Protein AF-A0A2W5N1J6-F1 (afdb_monomer_lite)

Organism: Sphingopyxis macrogoltabida (NCBI:txid33050)

Radius of gyration: 36.25 Å; chains: 1; bounding box: 111×49×118 Å

Foldseek 3Di:
DDDDDDDDDDDPPDPPCCDPVVVVVVVVVVVVPPDPPPDDPPPDPVPPDDPPQDQALVVDDPVLSVVVVVVLPPDDPVVCNVVGRVSSVVSVVVVVVVVCLVVDDDPPDALLSRLVSVLVVLLVVLVVLLVVLVCLLPAFPAKDFDADPPPRHFDADPVPRHGDIDTHHPDDPVVSVVSVVVSVVSVVVSVCSVPDNSVVSSVVSVVRRVVVVVVVVVVVVVVVVVVVVVVVVVVVVVVVVVVVVVVVVVVVVVVVVVPD

Structure (mmCIF, N/CA/C/O backbone):
data_AF-A0A2W5N1J6-F1
#
_entry.id   AF-A0A2W5N1J6-F1
#
loop_
_atom_site.group_PDB
_atom_site.id
_atom_site.type_symbol
_atom_site.label_atom_id
_atom_site.label_alt_id
_atom_site.label_comp_id
_atom_site.label_asym_id
_atom_site.label_entity_id
_atom_site.label_seq_id
_atom_site.pdbx_PDB_ins_code
_atom_site.Cartn_x
_atom_site.Cartn_y
_atom_site.Cartn_z
_atom_site.occupancy
_atom_site.B_iso_or_equiv
_atom_site.auth_seq_id
_atom_site.auth_comp_id
_atom_site.auth_asym_id
_atom_site.auth_atom_id
_atom_site.pdbx_PDB_model_num
ATOM 1 N N . MET A 1 1 ? 51.634 -35.204 -15.630 1.00 39.12 1 MET A N 1
ATOM 2 C CA . MET A 1 1 ? 51.277 -34.014 -14.826 1.00 39.12 1 MET A CA 1
ATOM 3 C C . MET A 1 1 ? 49.886 -33.552 -15.233 1.00 39.12 1 MET A C 1
ATOM 5 O O . MET A 1 1 ? 49.694 -33.167 -16.375 1.00 39.12 1 MET A O 1
ATOM 9 N N . SER A 1 2 ? 48.910 -33.702 -14.335 1.00 35.94 2 SER A N 1
ATOM 10 C CA . SER A 1 2 ? 47.484 -33.432 -14.565 1.00 35.94 2 SER A CA 1
ATOM 11 C C . SER A 1 2 ? 47.147 -32.011 -14.108 1.00 35.94 2 SER A C 1
ATOM 13 O O . SER A 1 2 ? 47.185 -31.739 -12.908 1.00 35.94 2 SER A O 1
ATOM 15 N N . LEU A 1 3 ? 46.770 -31.132 -15.037 1.00 33.88 3 LEU A N 1
ATOM 16 C CA . LEU A 1 3 ? 46.193 -29.822 -14.736 1.00 33.88 3 LEU A CA 1
ATOM 17 C C . LEU A 1 3 ? 44.705 -29.839 -15.100 1.00 33.88 3 LEU A C 1
ATOM 19 O O . LEU A 1 3 ? 44.316 -29.729 -16.258 1.00 33.88 3 LEU A O 1
ATOM 23 N N . ARG A 1 4 ? 43.873 -30.014 -14.067 1.00 33.62 4 ARG A N 1
ATOM 24 C CA . ARG A 1 4 ? 42.421 -29.821 -14.110 1.00 33.62 4 ARG A CA 1
ATOM 25 C C . ARG A 1 4 ? 42.124 -28.324 -14.241 1.00 33.62 4 ARG A C 1
ATOM 27 O O . ARG A 1 4 ? 42.258 -27.595 -13.260 1.00 33.62 4 ARG A O 1
ATOM 34 N N . ALA A 1 5 ? 41.667 -27.877 -15.407 1.00 37.25 5 ALA A N 1
ATOM 35 C CA . ALA A 1 5 ? 41.004 -26.584 -15.549 1.00 37.25 5 ALA A CA 1
ATOM 36 C C . ALA A 1 5 ? 39.495 -26.776 -15.338 1.00 37.25 5 ALA A C 1
ATOM 38 O O . ALA A 1 5 ? 38.827 -27.503 -16.069 1.00 37.25 5 ALA A O 1
ATOM 39 N N . ARG A 1 6 ? 38.984 -26.166 -14.266 1.00 33.03 6 ARG A N 1
ATOM 40 C CA . ARG A 1 6 ? 37.580 -26.192 -13.849 1.00 33.03 6 ARG A CA 1
ATOM 41 C C . ARG A 1 6 ? 36.708 -25.443 -14.859 1.00 33.03 6 ARG A C 1
ATOM 43 O O . ARG A 1 6 ? 36.855 -24.237 -15.028 1.00 33.03 6 ARG A O 1
ATOM 50 N N . THR A 1 7 ? 35.734 -26.139 -15.427 1.00 34.66 7 THR A N 1
ATOM 51 C CA . THR A 1 7 ? 34.514 -25.553 -15.987 1.00 34.66 7 THR A CA 1
ATOM 52 C C . THR A 1 7 ? 33.734 -24.870 -14.860 1.00 34.66 7 THR A C 1
ATOM 54 O O . THR A 1 7 ? 33.227 -25.545 -13.961 1.00 34.66 7 THR A O 1
ATOM 57 N N . LYS A 1 8 ? 33.646 -23.535 -14.864 1.00 32.66 8 LYS A N 1
ATOM 58 C CA . LYS A 1 8 ? 32.674 -22.817 -14.029 1.00 32.66 8 LYS A CA 1
ATOM 59 C C . LYS A 1 8 ? 31.327 -22.860 -14.741 1.00 32.66 8 LYS A C 1
ATOM 61 O O . LYS A 1 8 ? 31.131 -22.204 -15.758 1.00 32.66 8 LYS A O 1
ATOM 66 N N . ALA A 1 9 ? 30.445 -23.692 -14.201 1.00 30.98 9 ALA A N 1
ATOM 67 C CA . ALA A 1 9 ? 29.040 -23.741 -14.545 1.00 30.98 9 ALA A CA 1
ATOM 68 C C . ALA A 1 9 ? 28.347 -22.411 -14.216 1.00 30.98 9 ALA A C 1
ATOM 70 O O . ALA A 1 9 ? 28.744 -21.685 -13.303 1.00 30.98 9 ALA A O 1
ATOM 71 N N . ALA A 1 10 ? 27.298 -22.147 -14.988 1.00 33.94 10 ALA A N 1
ATOM 72 C CA . ALA A 1 10 ? 26.333 -21.080 -14.827 1.00 33.94 10 ALA A CA 1
ATOM 73 C C . ALA A 1 10 ? 25.916 -20.861 -13.363 1.00 33.94 10 ALA A C 1
ATOM 75 O O . ALA A 1 10 ? 25.509 -21.788 -12.660 1.00 33.94 10 ALA A O 1
ATOM 76 N N . HIS A 1 11 ? 25.938 -19.607 -12.928 1.00 30.42 11 HIS A N 1
ATOM 77 C CA . HIS A 1 11 ? 25.055 -19.145 -11.866 1.00 30.42 11 HIS A CA 1
ATOM 78 C C . HIS A 1 11 ? 24.033 -18.238 -12.528 1.00 30.42 11 HIS A C 1
ATOM 80 O O . HIS A 1 11 ? 24.260 -17.046 -12.724 1.00 30.42 11 HIS A O 1
ATOM 86 N N . GLY A 1 12 ? 22.939 -18.872 -12.954 1.00 26.00 12 GLY A N 1
ATOM 87 C CA . GLY A 1 12 ? 21.713 -18.172 -13.275 1.00 26.00 12 GLY A CA 1
ATOM 88 C C . GLY A 1 12 ? 21.296 -17.364 -12.055 1.00 26.00 12 GLY A C 1
ATOM 89 O O . GLY A 1 12 ? 21.251 -17.885 -10.939 1.00 26.00 12 GLY A O 1
ATOM 90 N N . PHE A 1 13 ? 21.035 -16.082 -12.284 1.00 28.02 13 PHE A N 1
ATOM 91 C CA . PHE A 1 13 ? 20.201 -15.284 -11.406 1.00 28.02 13 PHE A CA 1
ATOM 92 C C . PHE A 1 13 ? 18.885 -16.043 -11.255 1.00 28.02 13 PHE A C 1
ATOM 94 O O . PHE A 1 13 ? 18.103 -16.129 -12.196 1.00 28.02 13 PHE A O 1
ATOM 101 N N . GLY A 1 14 ? 18.719 -16.697 -10.107 1.00 28.25 14 GLY A N 1
ATOM 102 C CA . GLY A 1 14 ? 17.498 -17.401 -9.777 1.00 28.25 14 GLY A CA 1
ATOM 103 C C . GLY A 1 14 ? 16.346 -16.411 -9.786 1.00 28.25 14 GLY A C 1
ATOM 104 O O . GLY A 1 14 ? 16.394 -15.395 -9.093 1.00 28.25 14 GLY A O 1
ATOM 105 N N . ASP A 1 15 ? 15.331 -16.735 -10.577 1.00 36.72 15 ASP A N 1
ATOM 106 C CA . ASP A 1 15 ? 13.985 -16.199 -10.473 1.00 36.72 15 ASP A CA 1
ATOM 107 C C . ASP A 1 15 ? 13.451 -16.436 -9.055 1.00 36.72 15 ASP A C 1
ATOM 109 O O . ASP A 1 15 ? 12.789 -17.425 -8.750 1.00 36.72 15 ASP A O 1
ATOM 113 N N . SER A 1 16 ? 13.740 -15.507 -8.156 1.00 37.00 16 SER A N 1
ATOM 114 C CA . SER A 1 16 ? 12.974 -15.291 -6.940 1.00 37.00 16 SER A CA 1
ATOM 115 C C . SER A 1 16 ? 12.303 -13.934 -7.075 1.00 37.00 16 SER A C 1
ATOM 117 O O . SER A 1 16 ? 12.717 -12.935 -6.490 1.00 37.00 16 SER A O 1
ATOM 119 N N . ARG A 1 17 ? 11.222 -13.899 -7.867 1.00 37.81 17 ARG A N 1
ATOM 120 C CA . ARG A 1 17 ? 10.208 -12.841 -7.770 1.00 37.81 17 ARG A CA 1
ATOM 121 C C . ARG A 1 17 ? 9.542 -12.965 -6.401 1.00 37.81 17 ARG A C 1
ATOM 123 O O . ARG A 1 17 ? 8.461 -13.524 -6.272 1.00 37.81 17 ARG A O 1
ATOM 130 N N . PHE A 1 18 ? 10.228 -12.491 -5.369 1.00 35.72 18 PHE A N 1
ATOM 131 C CA . PHE A 1 18 ? 9.641 -12.245 -4.065 1.00 35.72 18 PHE A CA 1
ATOM 132 C C . PHE A 1 18 ? 8.667 -11.086 -4.266 1.00 35.72 18 PHE A C 1
ATOM 134 O O . PHE A 1 18 ? 9.077 -9.938 -4.449 1.00 35.72 18 PHE A O 1
ATOM 141 N N . THR A 1 19 ? 7.379 -11.395 -4.371 1.00 45.88 19 THR A N 1
ATOM 142 C CA . THR A 1 19 ? 6.372 -10.371 -4.641 1.00 45.88 19 THR A CA 1
ATOM 143 C C . THR A 1 19 ? 6.013 -9.648 -3.347 1.00 45.88 19 THR A C 1
ATOM 145 O O . THR A 1 19 ? 6.103 -10.206 -2.251 1.00 45.88 19 THR A O 1
ATOM 148 N N . LEU A 1 20 ? 5.553 -8.400 -3.457 1.00 38.97 20 LEU A N 1
ATOM 149 C CA . LEU A 1 20 ? 5.027 -7.619 -2.330 1.00 38.97 20 LEU A CA 1
ATOM 150 C C . LEU A 1 20 ? 3.951 -8.415 -1.552 1.00 38.97 20 LEU A C 1
ATOM 152 O O . LEU A 1 20 ? 3.873 -8.349 -0.327 1.00 38.97 20 LEU A O 1
ATOM 156 N N . ALA A 1 21 ? 3.181 -9.255 -2.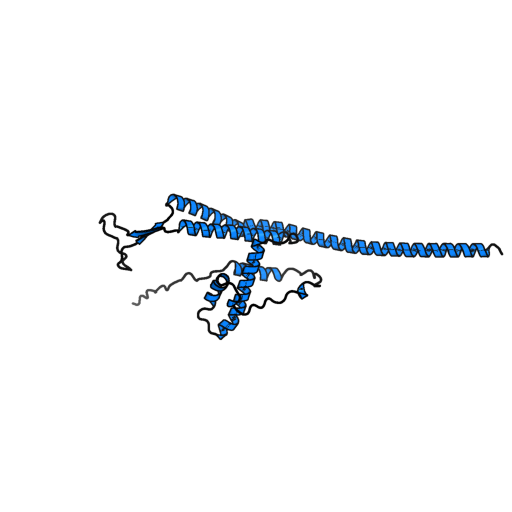255 1.00 40.72 21 ALA A N 1
ATOM 157 C CA . ALA A 1 21 ? 2.176 -10.150 -1.685 1.00 40.72 21 ALA A CA 1
ATOM 158 C C . ALA A 1 21 ? 2.752 -11.237 -0.752 1.00 40.72 21 ALA A C 1
ATOM 160 O O . ALA A 1 21 ? 2.053 -11.681 0.164 1.00 40.72 21 ALA A O 1
ATOM 161 N N . ASP A 1 22 ? 4.006 -11.651 -0.946 1.00 39.03 22 ASP A N 1
ATOM 162 C CA . ASP A 1 22 ? 4.689 -12.631 -0.092 1.00 39.03 22 ASP A CA 1
ATOM 163 C C . ASP A 1 22 ? 5.203 -11.979 1.198 1.00 39.03 22 ASP A C 1
ATOM 165 O O . ASP A 1 22 ? 5.074 -12.554 2.283 1.00 39.03 22 ASP A O 1
ATOM 169 N N . VAL A 1 23 ? 5.669 -10.727 1.109 1.00 46.00 23 VAL A N 1
ATOM 170 C CA . VAL A 1 23 ? 6.048 -9.906 2.272 1.00 46.00 23 VAL A CA 1
ATOM 171 C C . VAL A 1 23 ? 4.821 -9.560 3.127 1.00 46.00 23 VAL A C 1
ATOM 173 O O . VAL A 1 23 ? 4.859 -9.706 4.352 1.00 46.00 23 VAL A O 1
ATOM 176 N N . TYR A 1 24 ? 3.689 -9.207 2.506 1.00 44.97 24 TYR A N 1
ATOM 177 C CA . TYR A 1 24 ? 2.426 -8.988 3.224 1.00 44.97 24 TYR A CA 1
ATOM 178 C C . TYR A 1 24 ? 1.891 -10.263 3.894 1.00 44.97 24 TYR A C 1
ATOM 180 O O . TYR A 1 24 ? 1.404 -10.191 5.025 1.00 44.97 24 TYR A O 1
ATOM 188 N N . ARG A 1 25 ? 2.019 -11.438 3.258 1.00 46.28 25 ARG A N 1
ATOM 189 C CA . ARG A 1 25 ? 1.635 -12.729 3.863 1.00 46.28 25 ARG A CA 1
ATOM 190 C C . ARG A 1 25 ? 2.479 -13.068 5.092 1.00 46.28 25 ARG A C 1
ATOM 192 O O . ARG A 1 25 ? 1.924 -13.490 6.107 1.00 46.28 25 ARG A O 1
ATOM 199 N N . GLN A 1 26 ? 3.793 -12.855 5.031 1.00 40.47 26 GLN A N 1
ATOM 200 C CA . GLN A 1 26 ? 4.690 -13.138 6.156 1.00 40.47 26 GLN A CA 1
ATOM 201 C C . GLN A 1 26 ? 4.509 -12.155 7.322 1.00 40.47 26 GLN A C 1
ATOM 203 O O . GLN A 1 26 ? 4.543 -12.573 8.481 1.00 40.47 26 GLN A O 1
ATOM 208 N N . ASN A 1 27 ? 4.250 -10.875 7.041 1.00 42.16 27 ASN A N 1
ATOM 209 C CA . ASN A 1 27 ? 4.052 -9.865 8.084 1.00 42.16 27 ASN A CA 1
ATOM 210 C C . ASN A 1 27 ? 2.661 -9.951 8.737 1.00 42.16 27 ASN A C 1
ATOM 212 O O . ASN A 1 27 ? 2.547 -9.782 9.951 1.00 42.16 27 ASN A O 1
ATOM 216 N N . ALA A 1 28 ? 1.612 -10.306 7.986 1.00 41.66 28 ALA A N 1
ATOM 217 C CA . ALA A 1 28 ? 0.279 -10.534 8.551 1.00 41.66 28 ALA A CA 1
ATOM 218 C C . ALA A 1 28 ? 0.233 -11.748 9.502 1.00 41.66 28 ALA A C 1
ATOM 220 O O . ALA A 1 28 ? -0.466 -11.705 10.513 1.00 41.66 28 ALA A O 1
ATOM 221 N N . ALA A 1 29 ? 1.004 -12.804 9.211 1.00 36.78 29 ALA A N 1
ATOM 222 C CA . ALA A 1 29 ? 1.077 -14.006 10.045 1.00 36.78 29 ALA A CA 1
ATOM 223 C C . ALA A 1 29 ? 1.862 -13.800 11.355 1.00 36.78 29 ALA A C 1
ATOM 225 O O . ALA A 1 29 ? 1.570 -14.454 12.354 1.00 36.78 29 ALA A O 1
ATOM 226 N N . LYS A 1 30 ? 2.841 -12.884 11.378 1.00 35.56 30 LYS A N 1
ATOM 227 C CA . LYS A 1 30 ? 3.643 -12.591 12.580 1.00 35.56 30 LYS A CA 1
ATOM 228 C C . LYS A 1 30 ? 2.942 -11.637 13.551 1.00 35.56 30 LYS A C 1
ATOM 230 O O . LYS A 1 30 ? 3.041 -11.824 14.755 1.00 35.56 30 LYS A O 1
ATOM 235 N N . VAL A 1 31 ? 2.170 -10.669 13.053 1.00 41.44 31 VAL A N 1
ATOM 236 C CA . VAL A 1 31 ? 1.444 -9.706 13.909 1.00 41.44 31 VAL A CA 1
ATOM 237 C C . VAL A 1 31 ? 0.210 -10.334 14.582 1.00 41.44 31 VAL A C 1
ATOM 239 O O . VAL A 1 31 ? -0.270 -9.823 15.591 1.00 41.44 31 VAL A O 1
ATOM 242 N N . SER A 1 32 ? -0.309 -11.463 14.078 1.00 41.38 32 SER A N 1
ATOM 243 C CA . SER A 1 32 ? -1.523 -12.081 14.630 1.00 41.38 32 SER A CA 1
ATOM 244 C C . SER A 1 32 ? -1.319 -12.936 15.882 1.00 41.38 32 SER A C 1
ATOM 246 O O . SER A 1 32 ? -2.325 -13.310 16.490 1.00 41.38 32 SER A O 1
ATOM 248 N N . ASN A 1 33 ? -0.074 -13.273 16.239 1.00 38.34 33 ASN A N 1
ATOM 249 C CA . ASN A 1 33 ? 0.208 -14.241 17.305 1.00 38.34 33 ASN A CA 1
ATOM 250 C C . ASN A 1 33 ? 0.510 -13.609 18.674 1.00 38.34 33 ASN A C 1
ATOM 252 O O . ASN A 1 33 ? 0.260 -14.271 19.674 1.00 38.34 33 ASN A O 1
ATOM 256 N N . ASP A 1 34 ? 0.916 -12.334 18.736 1.00 36.62 34 ASP A N 1
ATOM 257 C CA . ASP A 1 34 ? 1.425 -11.729 19.985 1.00 36.62 34 ASP A CA 1
ATOM 258 C C . ASP A 1 34 ? 0.581 -10.571 20.552 1.00 36.62 34 ASP A C 1
ATOM 260 O O . ASP A 1 34 ? 0.966 -9.938 21.534 1.00 36.62 34 ASP A O 1
ATOM 264 N N . VAL A 1 35 ? -0.601 -10.288 19.992 1.00 36.75 35 VAL A N 1
ATOM 265 C CA . VAL A 1 35 ? -1.530 -9.309 20.586 1.00 36.75 35 VAL A CA 1
ATOM 266 C C . VAL A 1 35 ? -2.611 -10.060 21.369 1.00 36.75 35 VAL A C 1
ATOM 268 O O . VAL A 1 35 ? -3.364 -10.821 20.750 1.00 36.75 35 VAL A O 1
ATOM 271 N N . PRO A 1 36 ? -2.757 -9.857 22.696 1.00 35.00 36 PRO A N 1
ATOM 272 C CA . PRO A 1 36 ? -3.882 -10.413 23.434 1.00 35.00 36 PRO A CA 1
ATOM 273 C C . PRO A 1 36 ? -5.173 -9.871 22.816 1.00 35.00 36 PRO A C 1
ATOM 275 O O . PRO A 1 36 ? -5.488 -8.683 22.911 1.00 35.00 36 PRO A O 1
ATOM 278 N N . ARG A 1 37 ? -5.904 -10.746 22.116 1.00 41.38 37 ARG A N 1
ATOM 279 C CA . ARG A 1 37 ? -7.209 -10.432 21.535 1.00 41.38 37 ARG A CA 1
ATOM 280 C C . ARG A 1 37 ? -8.151 -10.096 22.685 1.00 41.38 37 ARG A C 1
ATOM 282 O O . ARG A 1 37 ? -8.676 -10.998 23.331 1.00 41.38 37 ARG A O 1
ATOM 289 N N . LEU A 1 38 ? -8.368 -8.804 22.931 1.00 41.53 38 LEU A N 1
ATOM 290 C CA . LEU A 1 38 ? -9.498 -8.334 23.726 1.00 41.53 38 LEU A CA 1
ATOM 291 C C . LEU A 1 38 ? -10.752 -8.989 23.143 1.00 41.53 38 LEU A C 1
ATOM 293 O O . LEU A 1 38 ? -11.055 -8.815 21.960 1.00 41.53 38 LEU A O 1
ATOM 297 N N . ALA A 1 39 ? -11.415 -9.814 23.949 1.00 35.84 39 ALA A N 1
ATOM 298 C CA . ALA A 1 39 ? -12.588 -10.574 23.558 1.00 35.84 39 ALA A CA 1
ATOM 299 C C . ALA A 1 39 ? -13.747 -9.609 23.268 1.00 35.84 39 ALA A C 1
ATOM 301 O O . ALA A 1 39 ? -14.546 -9.278 24.138 1.00 35.84 39 ALA A O 1
ATOM 302 N N . VAL A 1 40 ? -13.820 -9.122 22.030 1.00 40.25 40 VAL A N 1
ATOM 303 C CA . VAL A 1 40 ? -15.002 -8.432 21.517 1.00 40.25 40 VAL A CA 1
ATOM 304 C C . VAL A 1 40 ? -16.128 -9.470 21.469 1.00 40.25 40 VAL A C 1
ATOM 306 O O . VAL A 1 40 ? -15.902 -10.554 20.919 1.00 40.25 40 VAL A O 1
ATOM 309 N N . PRO A 1 41 ? -17.323 -9.198 22.024 1.00 37.38 41 PRO A N 1
ATOM 310 C CA . PRO A 1 41 ? -18.433 -10.138 21.949 1.00 37.38 41 PRO A CA 1
ATOM 311 C C . PRO A 1 41 ? -18.738 -10.451 20.478 1.00 37.38 41 PRO A C 1
ATOM 313 O O . PRO A 1 41 ? -19.158 -9.588 19.707 1.00 37.38 41 PRO A O 1
ATOM 316 N N . ARG A 1 42 ? -18.479 -11.705 20.084 1.00 45.81 42 ARG A N 1
ATOM 317 C CA . ARG A 1 42 ? -18.742 -12.275 18.755 1.00 45.81 42 ARG A CA 1
ATOM 318 C C . ARG A 1 42 ? -20.243 -12.451 18.533 1.00 45.81 42 ARG A C 1
ATOM 320 O O . ARG A 1 42 ? -20.722 -13.573 18.443 1.00 45.81 42 ARG A O 1
ATOM 327 N N . ASN A 1 43 ? -21.005 -11.370 18.443 1.00 45.88 43 ASN A N 1
ATOM 328 C CA . ASN A 1 43 ? -22.436 -11.477 18.182 1.00 45.88 43 ASN A CA 1
ATOM 329 C C . ASN A 1 43 ? -22.810 -10.717 16.896 1.00 45.88 43 ASN A C 1
ATOM 331 O O . ASN A 1 43 ? -22.642 -9.509 16.779 1.00 45.88 43 ASN A O 1
ATOM 335 N N . HIS A 1 44 ? -23.324 -11.493 15.931 1.00 40.12 44 HIS A N 1
ATOM 336 C CA . HIS A 1 44 ? -24.079 -11.134 14.713 1.00 40.12 44 HIS A CA 1
ATOM 337 C C . HIS A 1 44 ? -23.354 -10.910 13.371 1.00 40.12 44 HIS A C 1
ATOM 339 O O . HIS A 1 44 ? -23.961 -11.216 12.346 1.00 40.12 44 HIS A O 1
ATOM 345 N N . ALA A 1 45 ? -22.081 -10.504 13.309 1.00 42.34 45 ALA A N 1
ATOM 346 C CA . ALA A 1 45 ? -21.421 -10.276 12.005 1.00 42.34 45 ALA A CA 1
ATOM 347 C C . ALA A 1 45 ? -20.927 -11.556 11.287 1.00 42.34 45 ALA A C 1
ATOM 349 O O . ALA A 1 45 ? -20.781 -11.564 10.064 1.00 42.34 45 ALA A O 1
ATOM 350 N N . GLU A 1 46 ? -20.690 -12.656 12.012 1.00 43.28 46 GLU A N 1
ATOM 351 C CA . GLU A 1 46 ? -20.202 -13.918 11.420 1.00 43.28 46 GLU A CA 1
ATOM 352 C C . GLU A 1 46 ? -21.302 -14.730 10.712 1.00 43.28 46 GLU A C 1
ATOM 354 O O . GLU A 1 46 ? -20.993 -15.535 9.838 1.00 43.28 46 GLU A O 1
ATOM 359 N N . LYS A 1 47 ? -22.591 -14.482 10.996 1.00 41.31 47 LYS A N 1
ATOM 360 C CA . LYS A 1 47 ? -23.711 -15.267 10.434 1.00 41.31 47 LYS A CA 1
ATOM 361 C C . LYS A 1 47 ? -23.992 -15.018 8.943 1.00 41.31 47 LYS A C 1
ATOM 363 O O . LYS A 1 47 ? -24.745 -15.779 8.346 1.00 41.31 47 LYS A O 1
ATOM 368 N N . PHE A 1 48 ? -23.380 -14.002 8.326 1.00 43.88 48 PHE A N 1
ATOM 369 C CA . PHE A 1 48 ? -23.648 -13.629 6.926 1.00 43.88 48 PHE A CA 1
ATOM 370 C C . PHE A 1 48 ? -22.442 -13.716 5.987 1.00 43.88 48 PHE A C 1
ATOM 372 O O . PHE A 1 48 ? -22.582 -13.477 4.787 1.00 43.88 48 PHE A O 1
ATOM 379 N N . ARG A 1 49 ? -21.257 -14.102 6.474 1.00 46.06 49 ARG A N 1
ATOM 380 C CA . ARG A 1 49 ? -20.117 -14.360 5.587 1.00 46.06 49 ARG A CA 1
ATOM 381 C C . ARG A 1 49 ? -20.185 -15.795 5.085 1.00 46.06 49 ARG A C 1
ATOM 383 O O . ARG A 1 49 ? -19.592 -16.694 5.672 1.00 46.06 49 ARG A O 1
ATOM 390 N N . ARG A 1 50 ? -20.905 -16.015 3.980 1.00 50.56 50 ARG A N 1
ATOM 391 C CA . ARG A 1 50 ? -20.733 -17.253 3.208 1.00 50.56 50 ARG A CA 1
ATOM 392 C C . ARG A 1 50 ? -19.254 -17.345 2.806 1.00 50.56 50 ARG A C 1
ATOM 394 O O . ARG A 1 50 ? -18.731 -1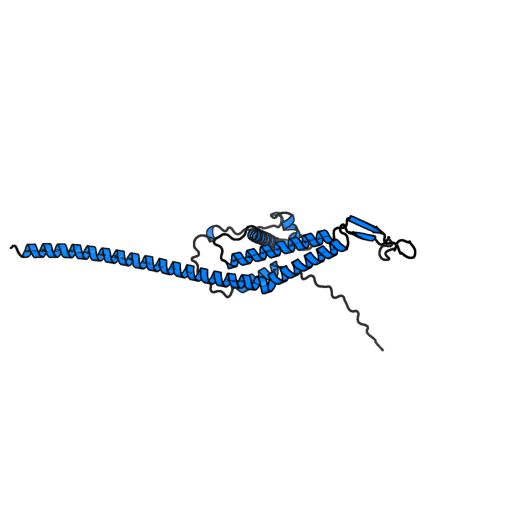6.351 2.295 1.00 50.56 50 ARG A O 1
ATOM 401 N N . PRO A 1 51 ? -18.565 -18.476 3.037 1.00 55.81 51 PRO A N 1
ATOM 402 C CA . PRO A 1 51 ? -17.214 -18.643 2.530 1.00 55.81 51 PRO A CA 1
ATOM 403 C C . PRO A 1 51 ? -17.277 -18.514 1.009 1.00 55.81 51 PRO A C 1
ATOM 405 O O . PRO A 1 51 ? -17.994 -19.261 0.339 1.00 55.81 51 PRO A O 1
ATOM 408 N N . VAL A 1 52 ? -16.578 -17.519 0.464 1.00 59.91 52 VAL A N 1
ATOM 409 C CA . VAL A 1 52 ? -16.483 -17.361 -0.984 1.00 59.91 52 VAL A CA 1
ATOM 410 C C . VAL A 1 52 ? -15.714 -18.569 -1.501 1.00 59.91 52 VAL A C 1
ATOM 412 O O . VAL A 1 52 ? -14.513 -18.690 -1.281 1.00 59.91 52 VAL A O 1
ATOM 415 N N . THR A 1 53 ? -16.436 -19.508 -2.107 1.00 60.88 53 THR A N 1
ATOM 416 C CA . THR A 1 53 ? -15.876 -20.781 -2.560 1.00 60.88 53 THR A CA 1
ATOM 417 C C . THR A 1 53 ? -15.734 -20.708 -4.072 1.00 60.88 53 THR A C 1
ATOM 419 O O . THR A 1 53 ? -16.633 -21.110 -4.807 1.00 60.88 53 THR A O 1
ATOM 422 N N . ILE A 1 54 ? -14.631 -20.129 -4.541 1.00 65.88 54 ILE A N 1
ATOM 423 C CA . ILE A 1 54 ? -14.280 -20.173 -5.962 1.00 65.88 54 ILE A CA 1
ATOM 424 C C . ILE A 1 54 ? -13.521 -21.471 -6.198 1.00 65.88 54 ILE A C 1
ATOM 426 O O . ILE A 1 54 ? -12.514 -21.731 -5.544 1.00 65.88 54 ILE A O 1
ATOM 430 N N . LYS A 1 55 ? -14.051 -22.305 -7.093 1.00 71.75 55 LYS A N 1
ATOM 431 C CA . LYS A 1 55 ? -13.496 -23.633 -7.371 1.00 71.75 55 LYS A CA 1
ATOM 432 C C . LYS A 1 55 ? -12.524 -23.643 -8.550 1.00 71.75 55 LYS A C 1
ATOM 434 O O . LYS A 1 55 ? -11.678 -24.523 -8.594 1.00 71.75 55 LYS A O 1
ATOM 439 N N . THR A 1 56 ? -12.638 -22.692 -9.475 1.00 82.75 56 THR A N 1
ATOM 440 C CA . THR A 1 56 ? -11.865 -22.678 -10.724 1.00 82.75 56 THR A CA 1
ATOM 441 C C . THR A 1 56 ? -11.433 -21.264 -11.096 1.00 82.75 56 THR A C 1
ATOM 443 O O . THR A 1 56 ? -12.084 -20.284 -10.719 1.00 82.75 56 THR A O 1
ATOM 446 N N . LEU A 1 57 ? -10.340 -21.153 -11.853 1.00 80.75 57 LEU A N 1
ATOM 447 C CA . LEU A 1 57 ? -9.849 -19.864 -12.355 1.00 80.75 57 LEU A CA 1
ATOM 448 C C . LEU A 1 57 ? -10.762 -19.269 -13.434 1.00 80.75 57 LEU A C 1
ATOM 450 O O . LEU A 1 57 ? -10.764 -18.059 -13.627 1.00 80.75 57 LEU A O 1
ATOM 454 N N . ASP A 1 58 ? -11.573 -20.095 -14.095 1.00 84.00 58 ASP A N 1
ATOM 455 C CA . ASP A 1 58 ? -12.515 -19.662 -15.136 1.00 84.00 58 ASP A CA 1
ATOM 456 C C . ASP A 1 58 ? -13.676 -18.814 -14.603 1.00 84.00 58 ASP A C 1
ATOM 458 O O . ASP A 1 58 ? -14.342 -18.121 -15.366 1.00 84.00 58 ASP A O 1
ATOM 462 N N . ALA A 1 59 ? -13.913 -18.840 -13.290 1.00 81.38 59 ALA A N 1
ATOM 463 C CA . ALA A 1 59 ? -14.875 -17.956 -12.638 1.00 81.38 59 ALA A CA 1
ATOM 464 C C . ALA A 1 59 ? -14.353 -16.513 -12.465 1.00 81.38 59 ALA A C 1
ATOM 466 O O . ALA A 1 59 ? -15.097 -15.647 -12.004 1.00 81.38 59 ALA A O 1
ATOM 467 N N . LEU A 1 60 ? -13.080 -16.254 -12.786 1.00 81.69 60 LEU A N 1
ATOM 468 C CA . LEU A 1 60 ? -12.450 -14.935 -12.737 1.00 81.69 60 LEU A CA 1
ATOM 469 C C . LEU A 1 60 ? -12.397 -14.309 -14.137 1.00 81.69 60 LEU A C 1
ATOM 471 O O . LEU A 1 60 ? -12.509 -15.000 -15.149 1.00 81.69 60 LEU A O 1
ATOM 475 N N . SER A 1 61 ? -12.200 -12.990 -14.210 1.00 83.38 61 SER A N 1
ATOM 476 C CA . SER A 1 61 ? -11.983 -12.331 -15.501 1.00 83.38 61 SER A CA 1
ATOM 477 C C . SER A 1 61 ? -10.695 -12.846 -16.172 1.00 83.38 61 SER A C 1
ATOM 479 O O . SER A 1 61 ? -9.755 -13.240 -15.473 1.00 83.38 61 SER A O 1
ATOM 481 N N . PRO A 1 62 ? -10.603 -12.827 -17.518 1.00 82.94 62 PRO A N 1
ATOM 482 C CA . PRO A 1 62 ? -9.439 -13.351 -18.239 1.00 82.94 62 PRO A CA 1
ATOM 483 C C . PRO A 1 62 ? -8.117 -12.712 -17.804 1.00 82.94 62 PRO A C 1
ATOM 485 O O . PRO A 1 62 ? -7.119 -13.410 -17.642 1.00 82.94 62 PRO A O 1
ATOM 488 N N . GLU A 1 63 ? -8.135 -11.402 -17.557 1.00 81.38 63 GLU A N 1
ATOM 489 C CA . GLU A 1 63 ? -6.975 -10.636 -17.094 1.00 81.38 63 GLU A CA 1
ATOM 490 C C . GLU A 1 63 ? -6.528 -11.063 -15.691 1.00 81.38 63 GLU A C 1
ATOM 492 O O . GLU A 1 63 ? -5.337 -11.237 -15.448 1.00 81.38 63 GLU A O 1
ATOM 497 N N . MET A 1 64 ? -7.475 -11.306 -14.778 1.00 81.62 64 MET A N 1
ATOM 498 C CA . MET A 1 64 ? -7.161 -11.789 -13.432 1.00 81.62 64 MET A CA 1
ATOM 499 C C . MET A 1 64 ? -6.657 -13.230 -13.437 1.00 81.62 64 MET A C 1
ATOM 501 O O . MET A 1 64 ? -5.813 -13.580 -12.619 1.00 81.62 64 MET A O 1
ATOM 505 N N . ALA A 1 65 ? -7.183 -14.075 -14.323 1.00 81.88 65 ALA A N 1
ATOM 506 C CA . ALA A 1 65 ? -6.818 -15.484 -14.399 1.00 81.88 65 ALA A CA 1
ATOM 507 C C . ALA A 1 65 ? -5.454 -15.713 -15.073 1.00 81.88 65 ALA A C 1
ATOM 509 O O . ALA A 1 65 ? -4.775 -16.682 -14.733 1.00 81.88 65 ALA A O 1
ATOM 510 N N . ALA A 1 66 ? -5.046 -14.844 -16.004 1.00 84.69 66 ALA A N 1
ATOM 511 C CA . ALA A 1 66 ? -3.822 -14.971 -16.801 1.00 84.69 66 ALA A CA 1
ATOM 512 C C . ALA A 1 66 ? -2.549 -15.309 -15.987 1.00 84.69 66 ALA A C 1
ATOM 514 O O . ALA A 1 66 ? -1.975 -16.373 -16.237 1.00 84.69 66 ALA A O 1
ATOM 515 N N . PRO A 1 67 ? -2.143 -14.525 -14.965 1.00 83.75 67 PRO A N 1
ATOM 516 C CA . PRO A 1 67 ? -0.904 -14.789 -14.222 1.00 83.75 67 PRO A CA 1
ATOM 517 C C . PRO A 1 67 ? -0.946 -16.076 -13.381 1.00 83.75 67 PRO A C 1
ATOM 519 O O . PRO A 1 67 ? 0.093 -16.629 -13.021 1.00 83.75 67 PRO A O 1
ATOM 522 N N . TYR A 1 68 ? -2.141 -16.568 -13.047 1.00 84.69 68 TYR A N 1
ATOM 523 C CA . TYR A 1 68 ? -2.318 -17.806 -12.283 1.00 84.69 68 TYR A CA 1
ATOM 524 C C . TYR A 1 68 ? -2.449 -19.033 -13.187 1.00 84.69 68 TYR A C 1
ATOM 526 O O . TYR A 1 68 ? -2.047 -20.125 -12.794 1.00 84.69 68 TYR A O 1
ATOM 534 N N . ARG A 1 69 ? -2.956 -18.868 -14.416 1.00 86.19 69 ARG A N 1
ATOM 535 C CA . ARG A 1 69 ? -2.980 -19.935 -15.427 1.00 86.19 69 ARG A CA 1
ATOM 536 C C . ARG A 1 69 ? -1.573 -20.347 -15.839 1.00 86.19 69 ARG A C 1
ATOM 538 O O . ARG A 1 69 ? -1.339 -21.540 -15.999 1.00 86.19 69 ARG A O 1
ATOM 545 N N . GLU A 1 70 ? -0.642 -19.399 -15.937 1.00 86.19 70 GLU A N 1
ATOM 546 C CA . GLU A 1 70 ? 0.778 -19.681 -16.202 1.00 86.19 70 GLU A CA 1
ATOM 547 C C . GLU A 1 70 ? 1.392 -20.622 -15.153 1.00 86.19 70 GLU A C 1
ATOM 549 O O . GLU A 1 70 ? 2.160 -21.514 -15.498 1.00 86.19 70 GLU A O 1
ATOM 554 N N . GLN A 1 71 ? 0.981 -20.503 -13.886 1.00 83.25 71 GLN A N 1
ATOM 555 C CA . GLN A 1 71 ? 1.461 -21.355 -12.788 1.00 83.25 71 GLN A CA 1
ATOM 556 C C . GLN A 1 71 ? 0.903 -22.785 -12.836 1.00 83.25 71 GLN A C 1
ATOM 558 O O . GLN A 1 71 ? 1.402 -23.666 -12.139 1.00 83.25 71 GLN A O 1
ATOM 563 N N . LEU A 1 72 ? -0.135 -23.022 -13.643 1.00 84.69 72 LEU A N 1
ATOM 564 C CA . LEU A 1 72 ? -0.737 -24.341 -13.842 1.00 84.69 72 LEU A CA 1
ATOM 565 C C . LEU A 1 72 ? -0.222 -25.047 -15.106 1.00 84.69 72 LEU A C 1
ATOM 567 O O . LEU A 1 72 ? -0.596 -26.197 -15.357 1.00 84.69 72 LEU A O 1
ATOM 571 N N . VAL A 1 73 ? 0.616 -24.387 -15.913 1.00 87.12 73 VAL A N 1
ATOM 572 C CA . VAL A 1 73 ? 1.192 -24.973 -17.129 1.00 87.12 73 VAL A CA 1
ATOM 573 C C . VAL A 1 73 ? 2.184 -26.075 -16.748 1.00 87.12 73 VAL A C 1
ATOM 575 O O . VAL A 1 73 ? 3.097 -25.861 -15.958 1.00 87.12 73 VAL A O 1
ATOM 578 N N . GLY A 1 74 ? 2.010 -27.270 -17.320 1.00 81.75 74 GLY A N 1
ATOM 579 C CA . GLY A 1 74 ? 2.910 -28.411 -17.104 1.00 81.75 74 GLY A CA 1
ATOM 580 C C . GLY A 1 74 ? 2.633 -29.253 -15.850 1.00 81.75 74 GLY A C 1
ATOM 581 O O . GLY A 1 74 ? 3.351 -30.221 -15.616 1.00 81.75 74 GLY A O 1
ATOM 582 N N . LEU A 1 75 ? 1.594 -28.937 -15.066 1.00 87.44 75 LEU A N 1
ATOM 583 C CA . LEU A 1 75 ? 1.173 -29.757 -13.922 1.00 87.44 75 LEU A CA 1
ATOM 584 C C . LEU A 1 75 ? 0.302 -30.949 -14.347 1.00 87.44 75 LEU A C 1
ATOM 586 O O . LEU A 1 75 ? -0.460 -30.871 -15.313 1.00 87.44 75 LEU A O 1
ATOM 590 N N . SER A 1 76 ? 0.377 -32.045 -13.584 1.00 90.19 76 SER A N 1
ATOM 591 C CA . SER A 1 76 ? -0.520 -33.192 -13.758 1.00 90.19 76 SER A CA 1
ATOM 592 C C . SER A 1 76 ? -1.976 -32.820 -13.417 1.00 90.19 76 SER A C 1
ATOM 594 O O . SER A 1 76 ? -2.205 -31.891 -12.635 1.00 90.19 76 SER A O 1
ATOM 596 N N . PRO A 1 77 ? -2.983 -33.535 -13.960 1.00 86.31 77 PRO A N 1
ATOM 597 C CA . PRO A 1 77 ? -4.396 -33.240 -13.701 1.00 86.31 77 PRO A CA 1
ATOM 598 C C . PRO A 1 77 ? -4.772 -33.240 -12.211 1.00 86.31 77 PRO A C 1
ATOM 600 O O . PRO A 1 77 ? -5.541 -32.390 -11.769 1.00 86.31 77 PRO A O 1
ATOM 603 N N . GLU A 1 78 ? -4.188 -34.149 -11.430 1.00 84.31 78 GLU A N 1
ATOM 604 C CA . GLU A 1 78 ? -4.414 -34.258 -9.984 1.00 84.31 78 GLU A CA 1
ATOM 605 C C . GLU A 1 78 ? -3.813 -33.065 -9.225 1.00 84.31 78 GLU A C 1
ATOM 607 O O . GLU A 1 78 ? -4.503 -32.421 -8.436 1.00 84.31 78 GLU A O 1
ATOM 612 N N . ALA A 1 79 ? -2.566 -32.689 -9.534 1.00 85.31 79 ALA A N 1
ATOM 613 C CA . ALA A 1 79 ? -1.919 -31.521 -8.931 1.00 85.31 79 ALA A CA 1
ATOM 614 C C . ALA A 1 79 ? -2.640 -30.214 -9.300 1.00 85.31 79 ALA A C 1
ATOM 616 O O . ALA A 1 79 ? -2.758 -29.300 -8.480 1.00 85.31 79 ALA A O 1
ATOM 617 N N . ARG A 1 80 ? -3.168 -30.134 -10.526 1.00 85.75 80 ARG A N 1
ATOM 618 C CA . ARG A 1 80 ? -3.961 -28.996 -10.998 1.00 85.75 80 ARG A CA 1
ATOM 619 C C . ARG A 1 80 ? -5.259 -28.847 -10.207 1.00 85.75 80 ARG A C 1
ATOM 621 O O . ARG A 1 80 ? -5.555 -27.741 -9.764 1.00 85.75 80 ARG A O 1
ATOM 628 N N . ALA A 1 81 ? -5.984 -29.942 -9.971 1.00 84.88 81 ALA A N 1
ATOM 629 C CA . ALA A 1 81 ? -7.243 -29.928 -9.223 1.00 84.88 81 ALA A CA 1
ATOM 630 C C . ALA A 1 81 ? -7.077 -29.456 -7.763 1.00 84.88 81 ALA A C 1
ATOM 632 O O . ALA A 1 81 ? -7.988 -28.840 -7.207 1.00 84.88 81 ALA A O 1
ATOM 633 N N . GLU A 1 82 ? -5.916 -29.691 -7.145 1.00 85.81 82 GLU A N 1
ATOM 634 C CA . GLU A 1 82 ? -5.624 -29.218 -5.784 1.00 85.81 82 GLU A CA 1
ATOM 635 C C . GLU A 1 82 ? -5.130 -27.765 -5.716 1.00 85.81 82 GLU A C 1
ATOM 637 O O . GLU A 1 82 ? -5.402 -27.053 -4.739 1.00 85.81 82 GLU A O 1
ATOM 642 N N . LEU A 1 83 ? -4.361 -27.325 -6.716 1.00 86.62 83 LEU A N 1
ATOM 643 C CA . LEU A 1 83 ? -3.744 -25.995 -6.743 1.00 86.62 83 LEU A CA 1
ATOM 644 C C . LEU A 1 83 ? -4.683 -24.921 -7.284 1.00 86.62 83 LEU A C 1
ATOM 646 O O . LEU A 1 83 ? -4.694 -23.804 -6.764 1.00 86.62 83 LEU A O 1
ATOM 650 N N . GLU A 1 84 ? -5.497 -25.247 -8.282 1.00 86.62 84 GLU A N 1
ATOM 651 C CA . GLU A 1 84 ? -6.358 -24.284 -8.962 1.00 86.62 84 GLU A CA 1
ATOM 652 C C . GLU A 1 84 ? -7.325 -23.539 -8.017 1.00 86.62 84 GLU A C 1
ATOM 654 O O . GLU A 1 84 ? -7.357 -22.306 -8.075 1.00 86.62 84 GLU A O 1
ATOM 659 N N . PRO A 1 85 ? -8.028 -24.194 -7.068 1.00 85.50 85 PRO A N 1
ATOM 660 C CA . PRO A 1 85 ? -8.895 -23.486 -6.124 1.00 85.50 85 PRO A CA 1
ATOM 661 C C . PRO A 1 85 ? -8.115 -22.540 -5.199 1.00 85.50 85 PRO A C 1
ATOM 663 O O . PRO A 1 85 ? -8.601 -21.465 -4.840 1.00 85.50 85 PRO A O 1
ATOM 666 N N . LYS A 1 86 ? -6.885 -22.915 -4.818 1.00 85.81 86 LYS A N 1
ATOM 667 C CA . LYS A 1 86 ? -6.018 -22.083 -3.968 1.00 85.81 86 LYS A CA 1
ATOM 668 C C . LYS A 1 86 ? -5.574 -20.831 -4.717 1.00 85.81 86 LYS A C 1
ATOM 670 O O . LYS A 1 86 ? -5.619 -19.742 -4.147 1.00 85.81 86 LYS A O 1
ATOM 675 N N . LEU A 1 87 ? -5.187 -20.975 -5.984 1.00 86.44 87 LEU A N 1
ATOM 676 C CA . LEU A 1 87 ? -4.801 -19.851 -6.837 1.00 86.44 87 LEU A CA 1
ATOM 677 C C . LEU A 1 87 ? -5.993 -18.938 -7.141 1.00 86.44 87 LEU A C 1
ATOM 679 O O . LEU A 1 87 ? -5.865 -17.721 -7.041 1.00 86.44 87 LEU A O 1
ATOM 683 N N . ALA A 1 88 ? -7.171 -19.503 -7.413 1.00 84.81 88 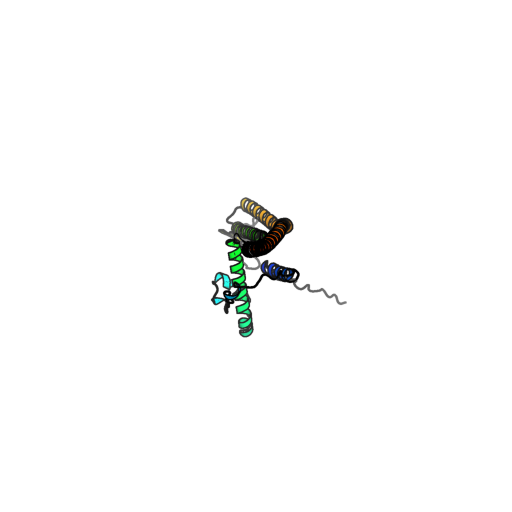ALA A N 1
ATOM 684 C CA . ALA A 1 88 ? -8.381 -18.718 -7.646 1.00 84.81 88 ALA A CA 1
ATOM 685 C C . ALA A 1 88 ? -8.793 -17.899 -6.411 1.00 84.81 88 ALA A C 1
ATOM 687 O O . ALA A 1 88 ? -9.159 -16.726 -6.520 1.00 84.81 88 ALA A O 1
ATOM 688 N N . LEU A 1 89 ? -8.669 -18.482 -5.215 1.00 84.81 89 LEU A N 1
ATOM 689 C CA . LEU A 1 89 ? -8.909 -17.774 -3.961 1.00 84.81 89 LEU A CA 1
ATOM 690 C C . LEU A 1 89 ? -7.867 -16.672 -3.712 1.00 84.81 89 LEU A C 1
ATOM 692 O O . LEU A 1 89 ? -8.236 -15.579 -3.284 1.00 84.81 89 LEU A O 1
ATOM 696 N N . GLN A 1 90 ? -6.590 -16.923 -4.016 1.00 84.06 90 GLN A N 1
ATOM 697 C CA . GLN A 1 90 ? -5.540 -15.901 -3.934 1.00 84.06 90 GLN A CA 1
ATOM 698 C C . GLN A 1 90 ? -5.805 -14.730 -4.886 1.00 84.06 90 GLN A C 1
ATOM 700 O O . GLN A 1 90 ? -5.705 -13.580 -4.464 1.00 84.06 90 GLN A O 1
ATOM 705 N N . ALA A 1 91 ? -6.202 -15.009 -6.127 1.00 83.19 91 ALA A N 1
ATOM 706 C CA . ALA A 1 91 ? -6.539 -13.992 -7.118 1.00 83.19 91 ALA A CA 1
ATOM 707 C C . ALA A 1 91 ? -7.700 -13.100 -6.651 1.00 83.19 91 ALA A C 1
ATOM 709 O O . ALA A 1 91 ? -7.625 -11.873 -6.721 1.00 83.19 91 ALA A O 1
ATOM 710 N N . LEU A 1 92 ? -8.756 -13.703 -6.096 1.00 83.00 92 LEU A N 1
ATOM 711 C CA . LEU A 1 92 ? -9.884 -12.952 -5.548 1.00 83.00 92 LEU A CA 1
ATOM 712 C C . LEU A 1 92 ? -9.481 -12.112 -4.329 1.00 83.00 92 LEU A C 1
ATOM 714 O O . LEU A 1 92 ? -9.927 -10.975 -4.181 1.00 83.00 92 LEU A O 1
ATOM 718 N N . GLN A 1 93 ? -8.655 -12.658 -3.436 1.00 80.94 93 GLN A N 1
ATOM 719 C CA . GLN A 1 93 ? -8.163 -11.920 -2.273 1.00 80.94 93 GLN A CA 1
ATOM 720 C C . GLN A 1 93 ? -7.296 -10.730 -2.688 1.00 80.94 93 GLN A C 1
ATOM 722 O O . GLN A 1 93 ? -7.459 -9.644 -2.126 1.00 80.94 93 GLN A O 1
ATOM 727 N N . ALA A 1 94 ? -6.424 -10.913 -3.681 1.00 78.12 94 ALA A N 1
ATOM 728 C CA . ALA A 1 94 ? -5.620 -9.844 -4.255 1.00 78.12 94 ALA A CA 1
ATOM 729 C C . ALA A 1 94 ? -6.520 -8.741 -4.832 1.00 78.12 94 ALA A C 1
ATOM 731 O O . ALA A 1 94 ? -6.427 -7.598 -4.386 1.00 78.12 94 ALA A O 1
ATOM 732 N N . ALA A 1 95 ? -7.486 -9.094 -5.687 1.00 77.19 95 ALA A N 1
ATOM 733 C CA . ALA A 1 95 ? -8.428 -8.134 -6.265 1.00 77.19 95 ALA A CA 1
ATOM 734 C C . ALA A 1 95 ? -9.316 -7.446 -5.214 1.00 77.19 95 ALA A C 1
ATOM 736 O O . ALA A 1 95 ? -9.556 -6.243 -5.285 1.00 77.19 95 ALA A O 1
ATOM 737 N N . SER A 1 96 ? -9.777 -8.167 -4.185 1.00 75.25 96 SER A N 1
ATOM 738 C CA . SER A 1 96 ? -10.529 -7.551 -3.083 1.00 75.25 96 SER A CA 1
ATOM 739 C C . SER A 1 96 ? -9.672 -6.566 -2.294 1.00 75.25 96 SER A C 1
ATOM 741 O O . SER A 1 96 ? -10.204 -5.569 -1.803 1.00 75.25 96 SER A O 1
ATOM 743 N N . THR A 1 97 ? -8.392 -6.869 -2.101 1.00 72.00 97 THR A N 1
ATOM 744 C CA . THR A 1 97 ? -7.463 -5.998 -1.375 1.00 72.00 97 THR A CA 1
ATOM 745 C C . THR A 1 97 ? -7.185 -4.752 -2.202 1.00 72.00 97 THR A C 1
ATOM 747 O O . THR A 1 97 ? -7.296 -3.640 -1.696 1.00 72.00 97 THR A O 1
ATOM 750 N N . GLU A 1 98 ? -6.951 -4.930 -3.497 1.00 72.12 98 GLU A N 1
ATOM 751 C CA . GLU A 1 98 ? -6.766 -3.858 -4.466 1.00 72.12 98 GLU A CA 1
ATOM 752 C C . GLU A 1 98 ? -7.989 -2.935 -4.559 1.00 72.12 98 GLU A C 1
ATOM 754 O O . GLU A 1 98 ? -7.846 -1.711 -4.551 1.00 72.12 98 GLU A O 1
ATOM 759 N N . ALA A 1 99 ? -9.199 -3.500 -4.570 1.00 72.38 99 ALA A N 1
ATOM 760 C CA . ALA A 1 99 ? -10.439 -2.731 -4.546 1.00 72.38 99 ALA A CA 1
ATOM 761 C C . ALA A 1 99 ? -10.574 -1.905 -3.259 1.00 72.38 99 ALA A C 1
ATOM 763 O O . ALA A 1 99 ? -10.945 -0.736 -3.321 1.00 72.38 99 ALA A O 1
ATOM 764 N N . ARG A 1 100 ? -10.229 -2.470 -2.093 1.00 68.69 100 ARG A N 1
ATOM 765 C CA . ARG A 1 100 ? -10.241 -1.721 -0.822 1.00 68.69 100 ARG A CA 1
ATOM 766 C C . ARG A 1 100 ? -9.193 -0.623 -0.780 1.00 68.69 100 ARG A C 1
ATOM 768 O O . ARG A 1 100 ? -9.459 0.425 -0.205 1.00 68.69 100 ARG A O 1
ATOM 775 N N . ILE A 1 101 ? -8.029 -0.862 -1.375 1.00 74.00 101 ILE A N 1
ATOM 776 C CA . ILE A 1 101 ? -6.998 0.161 -1.501 1.00 74.00 101 ILE A CA 1
ATOM 777 C C . ILE A 1 101 ? -7.572 1.334 -2.313 1.00 74.00 101 ILE A C 1
ATOM 779 O O . ILE A 1 101 ? -7.631 2.442 -1.793 1.00 74.00 101 ILE A O 1
ATOM 783 N N . MET A 1 102 ? -8.158 1.083 -3.491 1.00 69.06 102 MET A N 1
ATOM 784 C CA . MET A 1 102 ? -8.741 2.146 -4.336 1.00 69.06 102 MET A CA 1
ATOM 785 C C . MET A 1 102 ? -9.926 2.885 -3.715 1.00 69.06 102 MET A C 1
ATOM 787 O O . MET A 1 102 ? -10.011 4.103 -3.822 1.00 69.06 102 MET A O 1
ATOM 791 N N . ILE A 1 103 ? -10.865 2.151 -3.117 1.00 74.12 103 ILE A N 1
ATOM 792 C CA . ILE A 1 103 ? -12.088 2.727 -2.538 1.00 74.12 103 ILE A CA 1
ATOM 793 C C . ILE A 1 103 ? -11.766 3.492 -1.245 1.00 74.12 103 ILE A C 1
ATOM 795 O O . ILE A 1 103 ? -12.502 4.396 -0.853 1.00 74.12 103 ILE A O 1
ATOM 799 N N . GLY A 1 104 ? -10.654 3.152 -0.594 1.00 69.69 104 GLY A N 1
ATOM 800 C CA . GLY A 1 104 ? -10.310 3.650 0.724 1.00 69.69 104 GLY A CA 1
ATOM 801 C C . GLY A 1 104 ? -11.018 2.873 1.832 1.00 69.69 104 GLY A C 1
ATOM 802 O O . GLY A 1 104 ? -11.844 1.982 1.610 1.00 69.69 104 GLY A O 1
ATOM 803 N N . VAL A 1 105 ? -10.675 3.208 3.072 1.00 79.38 105 VAL A N 1
ATOM 804 C CA . VAL A 1 105 ? -11.334 2.645 4.254 1.00 79.38 105 VAL A CA 1
ATOM 805 C C . VAL A 1 105 ? -12.480 3.548 4.706 1.00 79.38 105 VAL A C 1
ATOM 807 O O . VAL A 1 105 ? -12.415 4.769 4.582 1.00 79.38 105 VAL A O 1
ATOM 810 N N . GLY A 1 106 ? -13.540 2.947 5.251 1.00 76.38 106 GLY A N 1
ATOM 811 C CA . GLY A 1 106 ? -14.694 3.697 5.749 1.00 76.38 106 GLY A CA 1
ATOM 812 C C . GLY A 1 106 ? -14.336 4.680 6.872 1.00 76.38 106 GLY A C 1
ATOM 813 O O . GLY A 1 106 ? -13.314 4.541 7.547 1.00 76.38 106 GLY A O 1
ATOM 814 N N . SER A 1 107 ? -15.216 5.652 7.127 1.00 78.06 107 SER A N 1
ATOM 815 C CA . SER A 1 107 ? -14.999 6.711 8.129 1.00 78.06 107 SER A CA 1
ATOM 816 C C . SER A 1 107 ? -14.685 6.177 9.534 1.00 78.06 107 SER A C 1
ATOM 818 O O . SER A 1 107 ? -13.887 6.780 10.252 1.00 78.06 107 SER A O 1
ATOM 820 N N . GLN A 1 108 ? -15.243 5.013 9.880 1.00 78.94 108 GLN A N 1
ATOM 821 C CA . GLN A 1 108 ? -15.087 4.332 11.172 1.00 78.94 108 GLN A CA 1
ATOM 822 C C . GLN A 1 108 ? -13.794 3.510 11.320 1.00 78.94 108 GLN A C 1
ATOM 824 O O . GLN A 1 108 ? -13.533 2.984 12.406 1.00 78.94 108 GLN A O 1
ATOM 829 N N . ALA A 1 109 ? -12.998 3.365 10.256 1.00 83.88 109 ALA A N 1
ATOM 830 C CA . ALA A 1 109 ? -11.744 2.620 10.305 1.00 83.88 109 ALA A CA 1
ATOM 831 C C . ALA A 1 109 ? -10.732 3.276 11.252 1.00 83.88 109 ALA A C 1
ATOM 833 O O . ALA A 1 109 ? -10.753 4.497 11.453 1.00 83.88 109 ALA A O 1
ATOM 834 N N . SER A 1 110 ? -9.844 2.458 11.826 1.00 87.94 110 SER A N 1
ATOM 835 C CA . SER A 1 110 ? -8.793 2.968 12.705 1.00 87.94 110 SER A CA 1
ATOM 836 C C . SER A 1 110 ? -7.840 3.894 11.931 1.00 87.94 110 SER A C 1
ATOM 838 O O . SER A 1 110 ? -7.657 3.702 10.722 1.00 87.94 110 SER A O 1
ATOM 840 N N . PRO A 1 111 ? -7.222 4.889 12.593 1.00 87.44 111 PRO A N 1
ATOM 841 C CA . PRO A 1 111 ? -6.182 5.713 11.976 1.00 87.44 111 PRO A CA 1
ATOM 842 C C . PRO A 1 111 ? -5.073 4.881 11.314 1.00 87.44 111 PRO A C 1
ATOM 844 O O . PRO A 1 111 ? -4.642 5.193 10.208 1.00 87.44 111 PRO A O 1
ATOM 847 N N . LEU A 1 112 ? -4.678 3.762 11.928 1.00 87.50 112 LEU A N 1
ATOM 848 C CA . LEU A 1 112 ? -3.676 2.847 11.384 1.00 87.50 112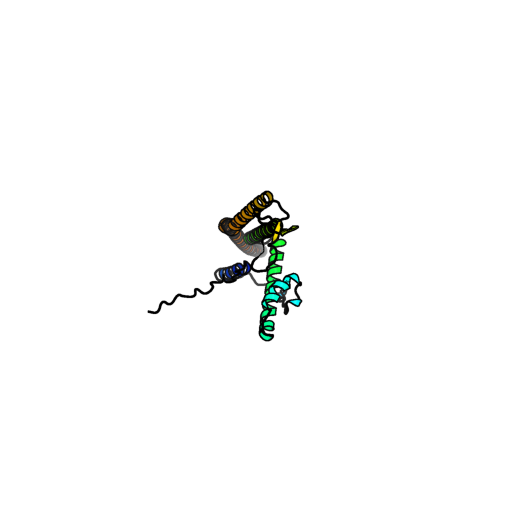 LEU A CA 1
ATOM 849 C C . LEU A 1 112 ? -4.127 2.198 10.072 1.00 87.50 112 LEU A C 1
ATOM 851 O O . LEU A 1 112 ? -3.347 2.119 9.125 1.00 87.50 112 LEU A O 1
ATOM 855 N N . ASP A 1 113 ? -5.376 1.740 9.991 1.00 82.00 113 ASP A N 1
ATOM 856 C CA . ASP A 1 113 ? -5.905 1.151 8.756 1.00 82.00 113 ASP A CA 1
ATOM 857 C C . ASP A 1 113 ? -6.003 2.198 7.637 1.00 82.00 113 ASP A C 1
ATOM 859 O O . ASP A 1 113 ? -5.719 1.889 6.477 1.00 82.00 113 ASP A O 1
ATOM 863 N N . LYS A 1 114 ? -6.347 3.445 7.988 1.00 86.31 114 LYS A N 1
ATOM 864 C CA . LYS A 1 114 ? -6.342 4.590 7.063 1.00 86.31 114 LYS A CA 1
ATOM 865 C C . LYS A 1 114 ? -4.941 4.860 6.521 1.00 86.31 114 LYS A C 1
ATOM 867 O O . LYS A 1 114 ? -4.781 4.927 5.305 1.00 86.31 114 LYS A O 1
ATOM 872 N N . ALA A 1 115 ? -3.937 4.945 7.394 1.00 87.19 115 ALA A N 1
ATOM 873 C CA . ALA A 1 115 ? -2.545 5.173 7.005 1.00 87.19 115 ALA A CA 1
ATOM 874 C C . ALA A 1 115 ? -2.008 4.046 6.109 1.00 87.19 115 ALA A C 1
ATOM 876 O O . ALA A 1 115 ? -1.443 4.306 5.051 1.00 87.19 115 ALA A O 1
ATOM 877 N N . ARG A 1 116 ? -2.278 2.780 6.453 1.00 85.50 116 ARG A N 1
ATOM 878 C CA . ARG A 1 116 ? -1.883 1.623 5.627 1.00 85.50 116 ARG A CA 1
ATOM 879 C C . ARG A 1 116 ? -2.444 1.692 4.212 1.00 85.50 116 ARG A C 1
ATOM 881 O O . ARG A 1 116 ? -1.721 1.442 3.252 1.00 85.50 116 ARG A O 1
ATOM 888 N N . VAL A 1 117 ? -3.729 2.017 4.079 1.00 86.62 117 VAL A N 1
ATOM 889 C CA . VAL A 1 117 ? -4.369 2.132 2.763 1.00 86.62 117 VAL A CA 1
ATOM 890 C C . VAL A 1 117 ? -3.895 3.374 2.009 1.00 86.62 117 VAL A C 1
ATOM 892 O O . VAL A 1 117 ? -3.710 3.302 0.796 1.00 86.62 117 VAL A O 1
ATOM 895 N N . SER A 1 118 ? -3.642 4.483 2.705 1.00 87.81 118 SER A N 1
ATOM 896 C CA . SER A 1 118 ? -3.036 5.688 2.125 1.00 87.81 118 SER A CA 1
ATOM 897 C C . SER A 1 118 ? -1.670 5.383 1.504 1.00 87.81 118 SER A C 1
ATOM 899 O O . SER A 1 118 ? -1.476 5.619 0.311 1.00 87.81 118 SER A O 1
ATOM 901 N N . ILE A 1 119 ? -0.766 4.765 2.270 1.00 87.38 119 ILE A N 1
ATOM 902 C CA . ILE A 1 119 ? 0.573 4.376 1.811 1.00 87.38 119 ILE A CA 1
ATOM 903 C C . ILE A 1 119 ? 0.476 3.418 0.620 1.00 87.38 119 ILE A C 1
ATOM 905 O O . ILE A 1 119 ? 1.095 3.657 -0.412 1.00 87.38 119 ILE A O 1
ATOM 909 N N . ALA A 1 120 ? -0.369 2.386 0.706 1.00 86.00 120 ALA A N 1
ATOM 910 C CA . ALA A 1 120 ? -0.552 1.434 -0.390 1.00 86.00 120 ALA A CA 1
ATOM 911 C C . ALA A 1 120 ? -1.084 2.094 -1.680 1.00 86.00 120 ALA A C 1
ATOM 913 O O . ALA A 1 120 ? -0.681 1.725 -2.784 1.00 86.00 120 ALA A O 1
ATOM 914 N N . ASN A 1 121 ? -1.970 3.089 -1.563 1.00 87.50 121 ASN A N 1
ATOM 915 C CA . ASN A 1 121 ? -2.429 3.876 -2.709 1.00 87.50 121 ASN A CA 1
ATOM 916 C C . ASN A 1 121 ? -1.303 4.705 -3.327 1.00 87.50 121 ASN A C 1
ATOM 918 O O . ASN A 1 121 ? -1.172 4.731 -4.551 1.00 87.50 121 ASN A O 1
ATOM 922 N N . GLN A 1 122 ? -0.506 5.378 -2.497 1.00 89.00 122 GLN A N 1
ATOM 923 C CA . GLN A 1 122 ? 0.622 6.186 -2.957 1.00 89.00 122 GLN A CA 1
ATOM 924 C C . GLN A 1 122 ? 1.670 5.318 -3.660 1.00 89.00 122 GLN A C 1
ATOM 926 O O . GLN A 1 122 ? 2.096 5.658 -4.762 1.00 89.00 122 GLN A O 1
ATOM 931 N N . GLU A 1 123 ? 2.017 4.160 -3.087 1.00 90.38 123 GLU A N 1
ATOM 932 C CA . GLU A 1 123 ? 2.915 3.194 -3.727 1.00 90.38 123 GLU A CA 1
ATOM 933 C C . GLU A 1 123 ? 2.418 2.819 -5.121 1.00 90.38 123 GLU A C 1
ATOM 935 O O . GLU A 1 123 ? 3.158 2.931 -6.095 1.00 90.38 123 GLU A O 1
ATOM 940 N N . ARG A 1 124 ? 1.135 2.470 -5.240 1.00 86.38 124 ARG A N 1
ATOM 941 C CA . ARG A 1 124 ? 0.544 2.091 -6.524 1.00 86.38 124 ARG A CA 1
ATOM 942 C C . ARG A 1 124 ? 0.560 3.226 -7.545 1.00 86.38 124 ARG A C 1
ATOM 944 O O . ARG A 1 124 ? 0.766 2.980 -8.732 1.00 86.38 124 ARG A O 1
ATOM 951 N N . GLN A 1 125 ? 0.293 4.459 -7.120 1.00 90.50 125 GLN A N 1
ATOM 952 C CA . GLN A 1 125 ? 0.353 5.619 -8.011 1.00 90.50 125 GLN A CA 1
ATOM 953 C C . GLN A 1 125 ? 1.770 5.818 -8.551 1.00 90.50 125 GLN A C 1
ATOM 955 O O . GLN A 1 125 ? 1.939 6.051 -9.749 1.00 90.50 125 GLN A O 1
ATOM 960 N N . PHE A 1 126 ? 2.780 5.663 -7.694 1.00 91.56 126 PHE A N 1
ATOM 961 C CA . PHE A 1 126 ? 4.173 5.731 -8.109 1.00 91.56 126 PHE A CA 1
ATOM 962 C C . PHE A 1 126 ? 4.570 4.575 -9.028 1.00 91.56 126 PHE A C 1
ATOM 964 O O . PHE A 1 126 ? 5.188 4.833 -10.056 1.00 91.56 126 PHE A O 1
ATOM 971 N N . GLU A 1 127 ? 4.179 3.336 -8.724 1.00 90.94 127 GLU A N 1
ATOM 972 C CA . GLU A 1 127 ? 4.452 2.171 -9.580 1.00 90.94 127 GLU A CA 1
ATOM 973 C C . GLU A 1 127 ? 3.846 2.344 -10.973 1.00 90.94 127 GLU A C 1
ATOM 975 O O . GLU A 1 127 ? 4.560 2.260 -11.967 1.00 90.94 127 GLU A O 1
ATOM 980 N N . ARG A 1 128 ? 2.565 2.726 -11.059 1.00 89.75 128 ARG A N 1
ATOM 981 C CA . ARG A 1 128 ? 1.912 3.018 -12.345 1.00 89.75 128 ARG A CA 1
ATOM 982 C C . ARG A 1 128 ? 2.631 4.108 -13.128 1.00 89.75 128 ARG A C 1
ATOM 984 O O . ARG A 1 128 ? 2.729 4.025 -14.349 1.00 89.75 128 ARG A O 1
ATOM 991 N N . ARG A 1 129 ? 3.113 5.145 -12.440 1.00 92.19 129 ARG A N 1
ATOM 992 C CA . ARG A 1 129 ? 3.847 6.232 -13.089 1.00 92.19 129 ARG A CA 1
ATOM 993 C C . ARG A 1 129 ? 5.221 5.773 -13.574 1.00 92.19 129 ARG A C 1
ATOM 995 O O . ARG A 1 129 ? 5.631 6.191 -14.652 1.00 92.19 129 ARG A O 1
ATOM 1002 N N . VAL A 1 130 ? 5.907 4.913 -12.821 1.00 92.31 130 VAL A N 1
ATOM 1003 C CA . VAL A 1 130 ? 7.165 4.280 -13.246 1.00 92.31 130 VAL A CA 1
ATOM 1004 C C . VAL A 1 130 ? 6.932 3.416 -14.480 1.00 92.31 130 VAL A C 1
ATOM 1006 O O . VAL A 1 130 ? 7.655 3.586 -15.456 1.00 92.31 130 VAL A O 1
ATOM 1009 N N . ASP A 1 131 ? 5.900 2.573 -14.482 1.00 89.69 131 ASP A N 1
ATOM 1010 C CA . ASP A 1 131 ? 5.563 1.719 -15.627 1.00 89.69 131 ASP A CA 1
ATOM 1011 C C . ASP A 1 131 ? 5.219 2.552 -16.865 1.00 89.69 131 ASP A C 1
ATOM 1013 O O . ASP A 1 131 ? 5.704 2.277 -17.963 1.00 89.69 131 ASP A O 1
ATOM 1017 N N . GLN A 1 132 ? 4.442 3.624 -16.686 1.00 91.56 132 GLN A N 1
ATOM 1018 C CA . GLN A 1 132 ? 4.125 4.559 -17.760 1.00 91.56 132 GLN A CA 1
ATOM 1019 C C . GLN A 1 132 ? 5.391 5.225 -18.318 1.00 91.56 132 GLN A C 1
ATOM 1021 O O . GLN A 1 132 ? 5.590 5.245 -19.530 1.00 91.56 132 GLN A O 1
ATOM 1026 N N . LEU A 1 133 ? 6.263 5.755 -17.456 1.00 89.69 133 LEU A N 1
ATOM 1027 C CA . LEU A 1 133 ? 7.516 6.378 -17.887 1.00 89.69 133 LEU A CA 1
ATOM 1028 C C . LEU A 1 133 ? 8.438 5.367 -18.573 1.00 89.69 133 LEU A C 1
ATOM 1030 O O . LEU A 1 133 ? 9.061 5.698 -19.579 1.00 89.69 133 LEU A O 1
ATOM 1034 N N . ALA A 1 134 ? 8.505 4.134 -18.073 1.00 91.44 134 ALA A N 1
ATOM 1035 C CA . ALA A 1 134 ? 9.273 3.063 -18.687 1.00 91.44 134 ALA A CA 1
ATOM 1036 C C . ALA A 1 134 ? 8.735 2.716 -20.083 1.00 91.44 134 ALA A C 1
ATOM 1038 O O . ALA A 1 134 ? 9.534 2.530 -21.003 1.00 91.44 134 ALA A O 1
ATOM 1039 N N . ALA A 1 135 ? 7.412 2.677 -20.265 1.00 91.00 135 ALA A N 1
ATOM 1040 C CA . ALA A 1 135 ? 6.790 2.483 -21.571 1.00 91.00 135 ALA A CA 1
ATOM 1041 C C . ALA A 1 135 ? 7.110 3.646 -22.527 1.00 91.00 135 ALA A C 1
ATOM 1043 O O . ALA A 1 135 ? 7.585 3.402 -23.631 1.00 91.00 135 ALA A O 1
ATOM 1044 N N . GLU A 1 136 ? 6.956 4.897 -22.080 1.00 90.31 136 GLU A N 1
ATOM 1045 C CA . GLU A 1 136 ? 7.261 6.100 -22.874 1.00 90.31 136 GLU A CA 1
ATOM 1046 C C . GLU A 1 136 ? 8.747 6.173 -23.284 1.00 90.31 136 GLU A C 1
ATOM 1048 O O . GLU A 1 136 ? 9.076 6.545 -24.409 1.00 90.31 136 GLU A O 1
ATOM 1053 N N . ILE A 1 137 ? 9.674 5.813 -22.387 1.00 90.38 137 ILE A N 1
ATOM 1054 C CA . ILE A 1 137 ? 11.122 5.819 -22.668 1.00 90.38 137 ILE A CA 1
ATOM 1055 C C . ILE A 1 137 ? 11.498 4.739 -23.689 1.00 90.38 137 ILE A C 1
ATOM 1057 O O . ILE A 1 137 ? 12.393 4.959 -24.513 1.00 90.38 137 ILE A O 1
ATOM 1061 N N . ASN A 1 138 ? 10.847 3.577 -23.615 1.00 89.50 138 ASN A N 1
ATOM 1062 C CA . ASN A 1 138 ? 11.155 2.415 -24.444 1.00 89.50 138 ASN A CA 1
ATOM 1063 C C . ASN A 1 138 ? 10.305 2.322 -25.714 1.00 89.50 138 ASN A C 1
ATOM 1065 O O . ASN A 1 138 ? 10.488 1.377 -26.478 1.00 89.50 138 ASN A O 1
ATOM 1069 N N . GLU A 1 139 ? 9.415 3.281 -25.962 1.00 90.44 139 GLU A N 1
ATOM 1070 C CA . GLU A 1 139 ? 8.597 3.324 -27.168 1.00 90.44 139 GLU A CA 1
ATOM 1071 C C . GLU A 1 139 ? 9.482 3.462 -28.419 1.00 90.44 139 GLU A C 1
ATOM 1073 O O . GLU A 1 139 ? 10.318 4.368 -28.530 1.00 90.44 139 GLU A O 1
ATOM 1078 N N . GLN A 1 140 ? 9.310 2.537 -29.365 1.00 90.00 140 GLN A N 1
ATOM 1079 C CA . GLN A 1 140 ? 10.069 2.470 -30.613 1.00 90.00 140 GLN A CA 1
ATOM 1080 C C . GLN A 1 140 ? 9.146 2.788 -31.790 1.00 90.00 140 GLN A C 1
ATOM 1082 O O . GLN A 1 140 ? 8.090 2.180 -31.932 1.00 90.00 140 GLN A O 1
ATOM 1087 N N . THR A 1 141 ? 9.556 3.717 -32.653 1.00 89.44 141 THR A N 1
ATOM 1088 C CA . THR A 1 141 ? 8.816 4.104 -33.870 1.00 89.44 141 THR A CA 1
ATOM 1089 C C . THR A 1 141 ? 9.264 3.335 -35.105 1.00 89.44 141 THR A C 1
ATOM 1091 O O . THR A 1 141 ? 8.613 3.391 -36.146 1.00 89.44 141 THR A O 1
ATOM 1094 N N . GLY A 1 142 ? 10.372 2.606 -35.006 1.00 88.38 142 GLY A N 1
ATOM 1095 C CA . GLY A 1 142 ? 10.868 1.760 -36.075 1.00 88.38 142 GLY A CA 1
ATOM 1096 C C . GLY A 1 142 ? 12.261 1.237 -35.779 1.00 88.38 142 GLY A C 1
ATOM 1097 O O . GLY A 1 142 ? 12.779 1.348 -34.667 1.00 88.38 142 GLY A O 1
ATOM 1098 N N . THR A 1 143 ? 12.889 0.684 -36.803 1.00 89.00 143 THR A N 1
ATOM 1099 C CA . THR A 1 143 ? 14.269 0.211 -36.753 1.00 89.00 143 THR A CA 1
ATOM 1100 C C . THR A 1 143 ? 15.035 0.762 -37.946 1.00 89.00 143 THR A C 1
ATOM 1102 O O . THR A 1 143 ? 14.467 1.026 -39.006 1.00 89.00 143 THR A O 1
ATOM 1105 N N . ARG A 1 144 ? 16.339 0.971 -37.774 1.00 87.50 144 ARG A N 1
ATOM 1106 C CA . ARG A 1 144 ? 17.248 1.359 -38.857 1.00 87.50 144 ARG A CA 1
ATOM 1107 C C . ARG A 1 144 ? 18.409 0.388 -38.947 1.00 87.50 144 ARG A C 1
ATOM 1109 O O . ARG A 1 144 ? 18.946 -0.020 -37.921 1.00 87.50 144 ARG A O 1
ATOM 1116 N N . ALA A 1 145 ? 18.830 0.076 -40.166 1.00 85.69 145 ALA A N 1
ATOM 1117 C CA . ALA A 1 145 ? 20.066 -0.661 -40.379 1.00 85.69 145 ALA A CA 1
ATOM 1118 C C . ALA A 1 145 ? 21.264 0.194 -39.943 1.00 85.69 145 ALA A C 1
ATOM 1120 O O . ALA A 1 145 ? 21.335 1.393 -40.236 1.00 85.69 145 ALA A O 1
ATOM 1121 N N . VAL A 1 146 ? 22.195 -0.422 -39.221 1.00 85.94 146 VAL A N 1
ATOM 1122 C CA . VAL A 1 146 ? 23.448 0.205 -38.804 1.00 85.94 146 VAL A CA 1
ATOM 1123 C C . VAL A 1 146 ? 24.452 0.077 -39.938 1.00 85.94 146 VAL A C 1
ATOM 1125 O O . VAL A 1 146 ? 24.745 -1.026 -40.395 1.00 85.94 146 VAL A O 1
ATOM 1128 N N . TYR A 1 147 ? 25.005 1.207 -40.363 1.00 86.44 147 TYR A N 1
ATOM 1129 C CA . TYR A 1 147 ? 26.064 1.260 -41.364 1.00 86.44 147 TYR A CA 1
ATOM 1130 C C . TYR A 1 147 ? 27.387 1.623 -40.700 1.00 86.44 147 TYR A C 1
ATOM 1132 O O . TYR A 1 147 ? 27.434 2.467 -39.798 1.00 86.44 147 TYR A O 1
ATOM 1140 N N . ASP A 1 148 ? 28.461 0.983 -41.146 1.00 84.12 148 ASP A N 1
ATOM 1141 C CA . ASP A 1 148 ? 29.812 1.342 -40.745 1.00 84.12 148 ASP A CA 1
ATOM 1142 C C . ASP A 1 148 ? 30.153 2.728 -41.312 1.00 84.12 148 ASP A C 1
ATOM 1144 O O . ASP A 1 148 ? 30.002 2.995 -42.504 1.00 84.12 148 ASP A O 1
ATOM 1148 N N . ARG A 1 149 ? 30.611 3.627 -40.438 1.00 82.19 149 ARG A N 1
ATOM 1149 C CA . ARG A 1 149 ? 30.936 5.013 -40.794 1.00 82.19 149 ARG A CA 1
ATOM 1150 C C . ARG A 1 149 ? 32.151 5.129 -41.711 1.00 82.19 149 ARG A C 1
ATOM 1152 O O . ARG A 1 149 ? 32.296 6.159 -42.358 1.00 82.19 149 ARG A O 1
ATOM 1159 N N . VAL A 1 150 ? 33.026 4.124 -41.728 1.00 80.81 150 VAL A N 1
ATOM 1160 C CA . VAL A 1 150 ? 34.266 4.144 -42.514 1.00 80.81 150 VAL A CA 1
ATOM 1161 C C . VAL A 1 150 ? 34.044 3.538 -43.894 1.00 80.81 150 VAL A C 1
ATOM 1163 O O . VAL A 1 150 ? 34.481 4.101 -44.893 1.00 80.81 150 VAL A O 1
ATOM 1166 N N . THR A 1 151 ? 33.356 2.399 -43.955 1.00 81.44 151 THR A N 1
ATOM 1167 C CA . THR A 1 151 ? 33.173 1.642 -45.202 1.00 81.44 151 THR A CA 1
ATOM 1168 C C . THR A 1 151 ? 31.843 1.925 -45.899 1.00 81.44 151 THR A C 1
ATOM 1170 O O . THR A 1 151 ? 31.698 1.611 -47.077 1.00 81.44 151 THR A O 1
ATOM 1173 N N . GLY A 1 152 ? 30.862 2.511 -45.203 1.00 81.12 152 GLY A N 1
ATOM 1174 C CA . GLY A 1 152 ? 29.513 2.759 -45.725 1.00 81.12 152 GLY A CA 1
ATOM 1175 C C . GLY A 1 152 ? 28.672 1.492 -45.919 1.00 81.12 152 GLY A C 1
ATOM 1176 O O . GLY A 1 152 ? 27.527 1.579 -46.358 1.00 81.12 152 GLY A O 1
ATOM 1177 N N . LEU A 1 153 ? 29.213 0.316 -45.594 1.00 84.62 153 LEU A N 1
ATOM 1178 C CA . LEU A 1 153 ? 28.530 -0.967 -45.724 1.00 84.62 153 LEU A CA 1
ATOM 1179 C C . LEU A 1 153 ? 27.678 -1.258 -44.485 1.00 84.62 153 LEU A C 1
ATOM 1181 O O . LEU A 1 153 ? 27.977 -0.808 -43.376 1.00 84.62 153 LEU A O 1
ATOM 1185 N N . ALA A 1 154 ? 26.594 -2.012 -44.675 1.00 82.69 154 ALA A N 1
ATOM 1186 C CA . ALA A 1 154 ? 25.750 -2.450 -43.570 1.00 82.69 154 ALA A CA 1
ATOM 1187 C C . ALA A 1 154 ? 26.551 -3.364 -42.633 1.00 82.69 154 ALA A C 1
ATOM 1189 O O . ALA A 1 154 ? 27.186 -4.323 -43.075 1.00 82.69 154 ALA A O 1
ATOM 1190 N N . VAL A 1 155 ? 26.508 -3.081 -41.332 1.00 87.50 155 VAL A N 1
ATOM 1191 C CA . VAL A 1 155 ? 27.117 -3.942 -40.316 1.00 87.50 155 VAL A CA 1
ATOM 1192 C C . VAL A 1 155 ? 26.273 -5.207 -40.227 1.00 87.50 155 VAL A C 1
ATOM 1194 O O . VAL A 1 155 ? 25.122 -5.141 -39.808 1.00 87.50 155 VAL A O 1
ATOM 1197 N N . ILE A 1 156 ? 26.818 -6.352 -40.631 1.00 88.62 156 ILE A N 1
ATOM 1198 C CA . ILE A 1 156 ? 26.123 -7.641 -40.550 1.00 88.62 156 ILE A CA 1
ATOM 1199 C C . ILE A 1 156 ? 26.262 -8.202 -39.133 1.00 88.62 156 ILE A C 1
ATOM 1201 O O . ILE A 1 156 ? 27.360 -8.232 -38.574 1.00 88.62 156 ILE A O 1
ATOM 1205 N N . ASP A 1 157 ? 25.154 -8.648 -38.548 1.00 82.06 157 ASP A N 1
ATOM 1206 C CA . ASP A 1 157 ? 25.166 -9.368 -37.279 1.00 82.06 157 ASP A CA 1
ATOM 1207 C C . ASP A 1 157 ? 25.688 -10.803 -37.501 1.00 82.06 157 ASP A C 1
ATOM 1209 O O . ASP A 1 157 ? 25.075 -11.566 -38.256 1.00 82.06 157 ASP A O 1
ATOM 1213 N N . PRO A 1 158 ? 26.801 -11.206 -36.857 1.00 82.62 158 PRO A N 1
ATOM 1214 C CA . PRO A 1 158 ? 27.393 -12.529 -37.048 1.00 82.62 158 PRO A CA 1
ATOM 1215 C C . PRO A 1 158 ? 26.498 -13.684 -36.577 1.00 82.62 158 PRO A C 1
ATOM 1217 O O . PRO A 1 158 ? 26.718 -14.815 -37.004 1.00 82.62 158 PRO A O 1
ATOM 1220 N N . ALA A 1 159 ? 25.506 -13.435 -35.714 1.00 84.19 159 ALA A N 1
ATOM 1221 C CA . ALA A 1 159 ? 24.603 -14.478 -35.225 1.00 84.19 159 ALA A CA 1
ATOM 1222 C C . ALA A 1 159 ? 23.468 -14.803 -36.209 1.00 84.19 159 ALA A C 1
ATOM 1224 O O . ALA A 1 159 ? 23.005 -15.941 -36.261 1.00 84.19 159 ALA A O 1
ATOM 1225 N N . THR A 1 160 ? 23.008 -13.814 -36.977 1.00 83.69 160 THR A N 1
ATOM 1226 C CA . THR A 1 160 ? 21.824 -13.944 -37.845 1.00 83.69 160 THR A CA 1
ATOM 1227 C C . THR A 1 160 ? 22.150 -13.843 -39.333 1.00 83.69 160 THR A C 1
ATOM 1229 O O . THR A 1 160 ? 21.333 -14.240 -40.160 1.00 83.69 160 THR A O 1
ATOM 1232 N N . GLY A 1 161 ? 23.330 -13.327 -39.695 1.00 83.69 161 GLY A N 1
ATOM 1233 C CA . GLY A 1 161 ? 23.725 -13.085 -41.086 1.00 83.69 161 GLY A CA 1
ATOM 1234 C C . GLY A 1 161 ? 22.962 -11.937 -41.759 1.00 83.69 161 GLY A C 1
ATOM 1235 O O . GLY A 1 161 ? 23.127 -11.716 -42.956 1.00 83.69 161 GLY A O 1
ATOM 1236 N N . LEU A 1 162 ? 22.138 -11.201 -41.007 1.00 88.06 162 LEU A N 1
ATOM 1237 C CA . LEU A 1 162 ? 21.328 -10.082 -41.488 1.00 88.06 162 LEU A CA 1
ATOM 1238 C C . LEU A 1 162 ? 21.937 -8.732 -41.065 1.00 88.06 162 LEU A C 1
ATOM 1240 O O . LEU A 1 162 ? 22.737 -8.685 -40.125 1.00 88.06 162 LEU A O 1
ATOM 1244 N N . PRO A 1 163 ? 21.572 -7.614 -41.726 1.00 86.31 163 PRO A N 1
ATOM 1245 C CA . PRO A 1 163 ? 21.972 -6.282 -41.287 1.00 86.31 163 PRO A CA 1
ATOM 1246 C C . PRO A 1 163 ? 21.562 -6.034 -39.836 1.00 86.31 163 PRO A C 1
ATOM 1248 O O . PRO A 1 163 ? 20.404 -6.226 -39.460 1.00 86.31 163 PRO A O 1
ATOM 1251 N N . LYS A 1 164 ? 22.511 -5.576 -39.023 1.00 88.12 164 LYS A N 1
ATOM 1252 C CA . LYS A 1 164 ? 22.272 -5.191 -37.640 1.00 88.12 164 LYS A CA 1
ATOM 1253 C C . LYS A 1 164 ? 21.279 -4.036 -37.617 1.00 88.12 164 LYS A C 1
ATOM 1255 O O . LYS A 1 164 ? 21.530 -2.981 -38.198 1.00 88.12 164 LYS A O 1
ATOM 1260 N N . MET A 1 165 ? 20.172 -4.235 -36.913 1.00 87.69 165 MET A N 1
ATOM 1261 C CA . MET A 1 165 ? 19.127 -3.231 -36.750 1.00 87.69 165 MET A CA 1
ATOM 1262 C C . MET A 1 165 ? 19.263 -2.535 -35.394 1.00 87.69 165 MET A C 1
ATOM 1264 O O . MET A 1 165 ? 19.409 -3.186 -34.361 1.00 87.69 165 MET A O 1
ATOM 1268 N N . GLU A 1 166 ? 19.196 -1.207 -35.391 1.00 87.88 166 GLU A N 1
ATOM 1269 C CA . GLU A 1 166 ? 19.082 -0.376 -34.192 1.00 87.88 166 GLU A CA 1
ATOM 1270 C C . GLU A 1 166 ? 17.650 0.154 -34.050 1.00 87.88 166 GLU A C 1
ATOM 1272 O O . GLU A 1 166 ? 17.078 0.623 -35.041 1.00 87.88 166 GLU A O 1
ATOM 1277 N N . PRO A 1 167 ? 17.069 0.138 -32.839 1.00 88.25 167 PRO A N 1
ATOM 1278 C CA . PRO A 1 167 ? 15.762 0.732 -32.605 1.00 88.25 167 PRO A CA 1
ATOM 1279 C C . PRO A 1 167 ? 15.822 2.258 -32.742 1.00 88.25 167 PRO A C 1
ATOM 1281 O O . PRO A 1 167 ? 16.695 2.925 -32.177 1.00 88.25 167 PRO A O 1
ATOM 1284 N N . ILE A 1 168 ? 14.860 2.815 -33.474 1.00 87.12 168 ILE A N 1
ATOM 1285 C CA . ILE A 1 168 ? 14.559 4.244 -33.469 1.00 87.12 168 ILE A CA 1
ATOM 1286 C C . ILE A 1 168 ? 13.514 4.462 -32.381 1.00 87.12 168 ILE A C 1
ATOM 1288 O O . ILE A 1 168 ? 12.394 3.964 -32.465 1.00 87.12 168 ILE A O 1
ATOM 1292 N N . TYR A 1 169 ? 13.897 5.199 -31.347 1.00 89.06 169 TYR A N 1
ATOM 1293 C CA . TYR A 1 169 ? 12.999 5.541 -30.252 1.00 89.06 169 TYR A CA 1
ATOM 1294 C C . TYR A 1 169 ? 12.092 6.711 -30.635 1.00 89.06 169 TYR A C 1
ATOM 1296 O O . TYR A 1 169 ? 12.529 7.629 -31.333 1.00 89.06 169 TYR A O 1
ATOM 1304 N N . ALA A 1 170 ? 10.854 6.697 -30.135 1.00 86.50 170 ALA A N 1
ATOM 1305 C CA . ALA A 1 170 ? 9.884 7.777 -30.322 1.00 86.50 170 ALA A CA 1
ATOM 1306 C C . ALA A 1 170 ? 10.391 9.106 -29.747 1.00 86.50 170 ALA A C 1
ATOM 1308 O O . ALA A 1 170 ? 10.205 10.176 -30.326 1.00 86.50 170 ALA A O 1
ATOM 1309 N N . LEU A 1 171 ? 11.072 9.025 -28.603 1.00 89.88 171 LEU A N 1
ATOM 1310 C CA . LEU A 1 171 ? 11.604 10.171 -27.886 1.00 89.88 171 LEU A CA 1
ATOM 1311 C C . LEU A 1 171 ? 13.084 10.403 -28.203 1.00 89.88 171 LEU A C 1
ATOM 1313 O O . LEU A 1 171 ? 13.895 9.473 -28.254 1.00 89.88 171 LEU A O 1
ATOM 1317 N N . SER A 1 172 ? 13.456 11.678 -28.337 1.00 88.94 172 SER A N 1
ATOM 1318 C CA . SER A 1 172 ? 14.853 12.086 -28.483 1.00 88.94 172 SER A CA 1
ATOM 1319 C C . SER A 1 172 ? 15.657 11.790 -27.210 1.00 88.94 172 SER A C 1
ATOM 1321 O O . SER A 1 172 ? 15.110 11.728 -26.106 1.00 88.94 172 SER A O 1
ATOM 1323 N N . LYS A 1 173 ? 16.981 11.637 -27.350 1.00 87.00 173 LYS A N 1
ATOM 1324 C CA . LYS A 1 173 ? 17.871 11.273 -26.235 1.00 87.00 173 LYS A CA 1
ATOM 1325 C C . LYS A 1 173 ? 17.725 12.208 -25.024 1.00 87.00 173 LYS A C 1
ATOM 1327 O O . LYS A 1 173 ? 17.563 11.722 -23.916 1.00 87.00 173 LYS A O 1
ATOM 1332 N N . GLY A 1 174 ? 17.703 13.527 -25.234 1.00 90.31 174 GLY A N 1
ATOM 1333 C CA . GLY A 1 174 ? 17.579 14.492 -24.133 1.00 90.31 174 GLY A CA 1
ATOM 1334 C C . GLY A 1 174 ? 16.254 14.385 -23.368 1.00 90.31 174 GLY A C 1
ATOM 1335 O O . GLY A 1 174 ? 16.242 14.462 -22.143 1.00 90.31 174 GLY A O 1
ATOM 1336 N N . ILE A 1 175 ? 15.142 14.142 -24.073 1.00 91.06 175 ILE A N 1
ATOM 1337 C CA . ILE A 1 175 ? 13.824 13.959 -23.443 1.00 91.06 175 ILE A CA 1
ATOM 1338 C C . ILE A 1 175 ? 13.773 12.631 -22.683 1.00 91.06 175 ILE A C 1
ATOM 1340 O O . ILE A 1 175 ? 13.246 12.574 -21.572 1.00 91.06 175 ILE A O 1
ATOM 1344 N N . ARG A 1 176 ? 14.354 11.569 -23.251 1.00 90.25 176 ARG A N 1
ATOM 1345 C CA . ARG A 1 176 ? 14.480 10.280 -22.565 1.00 90.25 176 ARG A CA 1
ATOM 1346 C C . ARG A 1 176 ? 15.300 10.385 -21.287 1.00 90.25 176 ARG A C 1
ATOM 1348 O O . ARG A 1 176 ? 14.877 9.841 -20.275 1.00 90.25 176 ARG A O 1
ATOM 1355 N N . ASP A 1 177 ? 16.431 11.084 -21.321 1.00 92.50 177 ASP A N 1
ATOM 1356 C CA . ASP A 1 177 ? 17.295 11.260 -20.150 1.00 92.50 177 ASP A CA 1
ATOM 1357 C C . ASP A 1 177 ? 16.559 12.042 -19.043 1.00 92.50 177 ASP A C 1
ATOM 1359 O O . ASP A 1 177 ? 16.623 11.667 -17.870 1.00 92.50 177 ASP A O 1
ATOM 1363 N N . ALA A 1 178 ? 15.774 13.064 -19.408 1.00 93.62 178 ALA A N 1
ATOM 1364 C CA . ALA A 1 178 ? 14.929 13.802 -18.467 1.00 93.62 178 ALA A CA 1
ATOM 1365 C C . ALA A 1 178 ? 13.830 12.921 -17.839 1.00 93.62 178 ALA A C 1
ATOM 1367 O O . ALA A 1 178 ? 13.665 12.921 -16.618 1.00 93.62 178 ALA A O 1
ATOM 1368 N N . LYS A 1 179 ? 13.120 12.118 -18.643 1.00 92.25 179 LYS A N 1
ATOM 1369 C CA . LYS A 1 179 ? 12.111 11.166 -18.143 1.00 92.25 179 LYS A CA 1
ATOM 1370 C C . LYS A 1 179 ? 12.724 10.052 -17.296 1.00 92.25 179 LYS A C 1
ATOM 1372 O O . LYS A 1 179 ? 12.135 9.643 -16.301 1.00 92.25 179 LYS A O 1
ATOM 1377 N N . ALA A 1 180 ? 13.920 9.582 -17.643 1.00 92.56 180 ALA A N 1
ATOM 1378 C CA . ALA A 1 180 ? 14.652 8.614 -16.835 1.00 92.56 180 ALA A CA 1
ATOM 1379 C C . ALA A 1 180 ? 15.046 9.212 -15.474 1.00 92.56 180 ALA A C 1
ATOM 1381 O O . ALA A 1 180 ? 14.936 8.537 -14.451 1.00 92.56 180 ALA A O 1
ATOM 1382 N N . ALA A 1 181 ? 15.441 10.489 -15.432 1.00 94.31 181 ALA A N 1
ATOM 1383 C CA . ALA A 1 181 ? 15.702 11.192 -14.179 1.00 94.31 181 ALA A CA 1
ATOM 1384 C C . ALA A 1 181 ? 14.431 11.358 -13.325 1.00 94.31 181 ALA A C 1
AT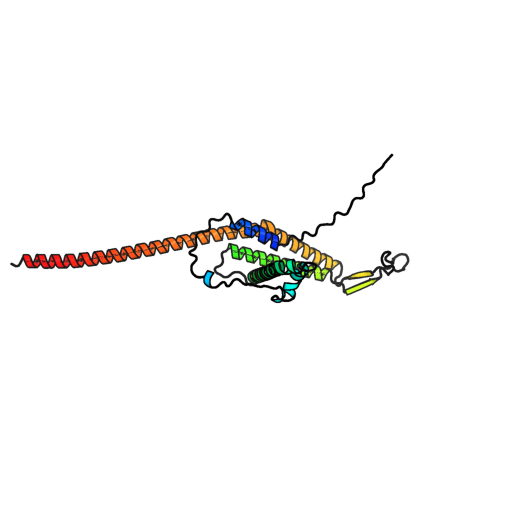OM 1386 O O . ALA A 1 181 ? 14.492 11.136 -12.113 1.00 94.31 181 ALA A O 1
ATOM 1387 N N . GLU A 1 182 ? 13.286 11.677 -13.943 1.00 94.69 182 GLU A N 1
ATOM 1388 C CA . GLU A 1 182 ? 11.968 11.702 -13.283 1.00 94.69 182 GLU A CA 1
ATOM 1389 C C . GLU A 1 182 ? 11.639 10.329 -12.676 1.00 94.69 182 GLU A C 1
ATOM 1391 O O . GLU A 1 182 ? 11.368 10.229 -11.478 1.00 94.69 182 GLU A O 1
ATOM 1396 N N . MET A 1 183 ? 11.765 9.260 -13.467 1.00 94.50 183 MET A N 1
ATOM 1397 C CA . MET A 1 183 ? 11.537 7.880 -13.031 1.00 94.50 183 MET A CA 1
ATOM 1398 C C . MET A 1 183 ? 12.425 7.513 -11.831 1.00 94.50 183 MET A C 1
ATOM 1400 O O . MET A 1 183 ? 11.933 7.001 -10.828 1.00 94.50 183 MET A O 1
ATOM 1404 N N . MET A 1 184 ? 13.719 7.846 -11.874 1.00 93.88 184 MET A N 1
ATOM 1405 C CA . MET A 1 184 ? 14.646 7.624 -10.755 1.00 93.88 184 MET A CA 1
ATOM 1406 C C . MET A 1 184 ? 14.330 8.493 -9.527 1.00 93.88 184 MET A C 1
ATOM 1408 O O . MET A 1 184 ? 14.688 8.135 -8.402 1.00 93.88 184 MET A O 1
ATOM 1412 N N . GLY A 1 185 ? 13.691 9.649 -9.712 1.00 95.31 185 GLY A N 1
ATOM 1413 C CA . GLY A 1 185 ? 13.135 10.454 -8.624 1.00 95.31 185 GLY A CA 1
ATOM 1414 C C . GLY A 1 185 ? 11.980 9.734 -7.927 1.00 95.31 185 GLY A C 1
ATOM 1415 O O . GLY A 1 185 ? 11.986 9.606 -6.703 1.00 95.31 185 GLY A O 1
ATOM 1416 N N . ILE A 1 186 ? 11.049 9.183 -8.705 1.00 93.38 186 ILE A N 1
ATOM 1417 C CA . ILE A 1 186 ? 9.894 8.434 -8.195 1.00 93.38 186 ILE A CA 1
ATOM 1418 C C . ILE A 1 186 ? 10.333 7.147 -7.487 1.00 93.38 186 ILE A C 1
ATOM 1420 O O . ILE A 1 186 ? 9.867 6.862 -6.388 1.00 93.38 186 ILE A O 1
ATOM 1424 N N . VAL A 1 187 ? 11.292 6.402 -8.045 1.00 92.88 187 VAL A N 1
ATOM 1425 C CA . VAL A 1 187 ? 11.846 5.196 -7.398 1.00 92.88 187 VAL A CA 1
ATOM 1426 C C . VAL A 1 187 ? 12.463 5.526 -6.034 1.00 92.88 187 VAL A C 1
ATOM 1428 O O . VAL A 1 187 ? 12.290 4.775 -5.071 1.00 92.88 187 VAL A O 1
ATOM 1431 N N . ARG A 1 188 ? 13.136 6.677 -5.907 1.00 92.62 188 ARG A N 1
ATOM 1432 C CA . ARG A 1 188 ? 13.646 7.149 -4.610 1.00 92.62 188 ARG A CA 1
ATOM 1433 C C . ARG A 1 188 ? 12.515 7.464 -3.632 1.00 92.62 188 ARG A C 1
ATOM 1435 O O . ARG A 1 188 ? 12.611 7.074 -2.473 1.00 92.62 188 ARG A O 1
ATOM 1442 N N . GLN A 1 189 ? 11.445 8.115 -4.086 1.00 92.31 189 GLN A N 1
ATOM 1443 C CA . GLN A 1 189 ? 10.266 8.385 -3.252 1.00 92.31 189 GLN A CA 1
ATOM 1444 C C . GLN A 1 189 ? 9.591 7.089 -2.785 1.00 92.31 189 GLN A C 1
ATOM 1446 O O . GLN A 1 189 ? 9.313 6.953 -1.596 1.00 92.31 189 GLN A O 1
ATOM 1451 N N . LEU A 1 190 ? 9.434 6.104 -3.674 1.00 90.69 190 LEU A N 1
ATOM 1452 C CA . LEU A 1 190 ? 8.961 4.756 -3.338 1.00 90.69 190 LEU A CA 1
ATOM 1453 C C . LEU A 1 190 ? 9.823 4.099 -2.257 1.00 90.69 190 LEU A C 1
ATOM 1455 O O . LEU A 1 190 ? 9.290 3.528 -1.311 1.00 90.69 190 LEU A O 1
ATOM 1459 N N . SER A 1 191 ? 11.150 4.206 -2.358 1.00 89.75 191 SER A N 1
ATOM 1460 C CA . SER A 1 191 ? 12.058 3.654 -1.345 1.00 89.75 191 SER A CA 1
ATOM 1461 C C . SER A 1 191 ? 11.911 4.330 0.019 1.00 89.75 191 SER A C 1
ATOM 1463 O O . SER A 1 191 ? 12.075 3.667 1.041 1.00 89.75 191 SER A O 1
ATOM 1465 N N . VAL A 1 192 ? 11.635 5.635 0.054 1.00 92.31 192 VAL A N 1
ATOM 1466 C CA . VAL A 1 192 ? 11.390 6.366 1.308 1.00 92.31 192 VAL A CA 1
ATOM 1467 C C . VAL A 1 192 ? 10.049 5.953 1.908 1.00 92.31 192 VAL A C 1
ATOM 1469 O O . VAL A 1 192 ? 9.974 5.701 3.112 1.00 92.31 192 VAL A O 1
ATOM 1472 N N . LEU A 1 193 ? 9.017 5.850 1.070 1.00 90.19 193 LEU A N 1
ATOM 1473 C CA . LEU A 1 193 ? 7.673 5.444 1.467 1.00 90.19 193 LEU A CA 1
ATOM 1474 C C . LEU A 1 193 ? 7.651 4.007 2.013 1.00 90.19 193 LEU A C 1
ATOM 1476 O O . LEU A 1 193 ? 7.033 3.768 3.039 1.00 90.19 193 LEU A O 1
ATOM 1480 N N . ARG A 1 194 ? 8.403 3.082 1.405 1.00 88.12 194 ARG A N 1
ATOM 1481 C CA . ARG A 1 194 ? 8.543 1.682 1.857 1.00 88.12 194 ARG A CA 1
ATOM 1482 C C . ARG A 1 194 ? 9.438 1.476 3.076 1.00 88.12 194 ARG A C 1
ATOM 1484 O O . ARG A 1 194 ? 9.537 0.355 3.567 1.00 88.12 194 ARG A O 1
ATOM 1491 N N . GLY A 1 195 ? 10.141 2.515 3.508 1.00 90.31 195 GLY A N 1
ATOM 1492 C CA . GLY A 1 195 ? 11.046 2.448 4.646 1.00 90.31 195 GLY A CA 1
ATOM 1493 C C . GLY A 1 195 ? 10.755 3.566 5.641 1.00 90.31 195 GLY A C 1
ATOM 1494 O O . GLY A 1 195 ? 9.626 3.703 6.106 1.00 90.31 195 GLY A O 1
ATOM 1495 N N . PRO A 1 196 ? 11.742 4.423 5.956 1.00 85.69 196 PRO A N 1
ATOM 1496 C CA . PRO A 1 196 ? 11.676 5.307 7.118 1.00 85.69 196 PRO A CA 1
ATOM 1497 C C . PRO A 1 196 ? 10.569 6.367 7.050 1.00 85.69 196 PRO A C 1
ATOM 1499 O O . PRO A 1 196 ? 10.201 6.917 8.086 1.00 85.69 196 PRO A O 1
ATOM 1502 N N . GLY A 1 197 ? 10.076 6.709 5.856 1.00 83.81 197 GLY A N 1
ATOM 1503 C CA . GLY A 1 197 ? 8.951 7.626 5.690 1.00 83.81 197 GLY A CA 1
ATOM 1504 C C . GLY A 1 197 ? 7.628 6.965 6.070 1.00 83.81 197 GLY A C 1
ATOM 1505 O O . GLY A 1 197 ? 6.932 7.468 6.952 1.00 83.81 197 GLY A O 1
ATOM 1506 N N . GLY A 1 198 ? 7.321 5.818 5.457 1.00 84.12 198 GLY A N 1
ATOM 1507 C CA . GLY A 1 198 ? 6.097 5.071 5.750 1.00 84.12 198 GLY A CA 1
ATOM 1508 C C . GLY A 1 198 ? 6.071 4.513 7.166 1.00 84.12 198 GLY A C 1
ATOM 1509 O O . GLY A 1 198 ? 5.040 4.602 7.825 1.00 84.12 198 GLY A O 1
ATOM 1510 N N . ASP A 1 199 ? 7.204 4.039 7.687 1.00 89.44 199 ASP A N 1
ATOM 1511 C CA . ASP A 1 199 ? 7.291 3.530 9.061 1.00 89.44 199 ASP A CA 1
ATOM 1512 C C . ASP A 1 199 ? 6.918 4.610 10.086 1.00 89.44 199 ASP A C 1
ATOM 1514 O O . ASP A 1 199 ? 6.150 4.354 11.010 1.00 89.44 199 ASP A O 1
ATOM 1518 N N . LYS A 1 200 ? 7.381 5.853 9.890 1.00 92.88 200 LYS A N 1
ATOM 1519 C CA . LYS A 1 200 ? 7.024 6.978 10.770 1.00 92.88 200 LYS A CA 1
ATOM 1520 C C . LYS A 1 200 ? 5.539 7.323 10.708 1.00 92.88 200 LYS A C 1
ATOM 1522 O O . LYS A 1 200 ? 4.946 7.620 11.746 1.00 92.88 200 LYS A O 1
ATOM 1527 N N . GLU A 1 201 ? 4.949 7.314 9.515 1.00 89.75 201 GLU A N 1
ATOM 1528 C CA . GLU A 1 201 ? 3.514 7.559 9.336 1.00 89.75 201 GLU A CA 1
ATOM 1529 C C . GLU A 1 201 ? 2.685 6.457 10.011 1.00 89.75 201 GLU A C 1
ATOM 1531 O O . GLU A 1 201 ? 1.747 6.748 10.758 1.00 89.75 201 GLU A O 1
ATOM 1536 N N . LEU A 1 202 ? 3.081 5.194 9.833 1.00 91.38 202 LEU A N 1
ATOM 1537 C CA . LEU A 1 202 ? 2.444 4.045 10.472 1.00 91.38 202 LEU A CA 1
ATOM 1538 C C . LEU A 1 202 ? 2.584 4.079 11.996 1.00 91.38 202 LEU A C 1
ATOM 1540 O O . LEU A 1 202 ? 1.605 3.814 12.693 1.00 91.38 202 LEU A O 1
ATOM 1544 N N . ASP A 1 203 ? 3.750 4.447 12.521 1.00 91.88 203 ASP A N 1
ATOM 1545 C CA . ASP A 1 203 ? 3.987 4.579 13.961 1.00 91.88 203 ASP A CA 1
ATOM 1546 C C . ASP A 1 203 ? 3.136 5.691 14.584 1.00 91.88 203 ASP A C 1
ATOM 1548 O O . ASP A 1 203 ? 2.581 5.522 15.676 1.00 91.88 203 ASP A O 1
ATOM 1552 N N . ALA A 1 204 ? 3.008 6.832 13.903 1.00 93.31 204 ALA A N 1
ATOM 1553 C CA . ALA A 1 204 ? 2.139 7.919 14.343 1.00 93.31 204 ALA A CA 1
ATOM 1554 C C . ALA A 1 204 ? 0.669 7.472 14.365 1.00 93.31 204 ALA A C 1
ATOM 1556 O O . ALA A 1 204 ? -0.011 7.618 15.386 1.00 93.31 204 ALA A O 1
ATOM 1557 N N . ALA A 1 205 ? 0.210 6.835 13.287 1.00 90.69 205 ALA A N 1
ATOM 1558 C CA . ALA A 1 205 ? -1.152 6.326 13.173 1.00 90.69 205 ALA A CA 1
ATOM 1559 C C . ALA A 1 205 ? -1.447 5.186 14.166 1.00 90.69 205 ALA A C 1
ATOM 1561 O O . ALA A 1 205 ? -2.571 5.057 14.663 1.00 90.69 205 ALA A O 1
ATOM 1562 N N . LEU A 1 206 ? -0.446 4.366 14.504 1.00 91.00 206 LEU A N 1
ATOM 1563 C CA . LEU A 1 206 ? -0.552 3.336 15.536 1.00 91.00 206 LEU A CA 1
ATOM 1564 C C . LEU A 1 206 ? -0.771 3.969 16.912 1.00 91.00 206 LEU A C 1
ATOM 1566 O O . LEU A 1 206 ? -1.684 3.554 17.630 1.00 91.00 206 LEU A O 1
ATOM 1570 N N . LYS A 1 207 ? 0.018 4.989 17.271 1.00 93.50 207 LYS A N 1
ATOM 1571 C CA . LYS A 1 207 ? -0.143 5.716 18.542 1.00 93.50 207 LYS A CA 1
ATOM 1572 C C . LYS A 1 207 ? -1.536 6.329 18.659 1.00 93.50 207 LYS A C 1
ATOM 1574 O O . LYS A 1 207 ? -2.188 6.150 19.688 1.00 93.50 207 LYS A O 1
ATOM 1579 N N . GLU A 1 208 ? -2.014 6.973 17.599 1.00 92.88 208 GLU A N 1
ATOM 1580 C CA . GLU A 1 208 ? -3.364 7.543 17.543 1.00 92.88 208 GLU A CA 1
ATOM 1581 C C . GLU A 1 208 ? -4.443 6.457 17.678 1.00 92.88 208 GLU A C 1
ATOM 1583 O O . GLU A 1 208 ? -5.388 6.592 18.455 1.00 92.88 208 GLU A O 1
ATOM 1588 N N . SER A 1 209 ? -4.271 5.321 16.998 1.00 89.75 209 SER A N 1
ATOM 1589 C CA . SER A 1 209 ? -5.209 4.194 17.079 1.00 89.75 209 SER A CA 1
ATOM 1590 C C . SER A 1 209 ? -5.289 3.598 18.483 1.00 89.75 209 SER A C 1
ATOM 1592 O O . SER A 1 209 ? -6.379 3.257 18.947 1.00 89.75 209 SER A O 1
ATOM 1594 N N . VAL A 1 210 ? -4.155 3.494 19.181 1.00 90.44 210 VAL A N 1
ATOM 1595 C CA . VAL A 1 210 ? -4.106 3.034 20.575 1.00 90.44 210 VAL A CA 1
ATOM 1596 C C . VAL A 1 210 ? -4.815 4.026 21.497 1.00 90.44 210 VAL A C 1
ATOM 1598 O O . VAL A 1 210 ? -5.574 3.603 22.368 1.00 90.44 210 VAL A O 1
ATOM 1601 N N . GLN A 1 211 ? -4.614 5.332 21.307 1.00 91.81 211 GLN A N 1
ATOM 1602 C CA . GLN A 1 211 ? -5.317 6.362 22.079 1.00 91.81 211 GLN A CA 1
ATOM 1603 C C . GLN A 1 211 ? -6.830 6.310 21.847 1.00 91.81 211 GLN A C 1
ATOM 1605 O O . GLN A 1 211 ? -7.595 6.300 22.810 1.00 91.81 211 GLN A O 1
ATOM 1610 N N . LEU A 1 212 ? -7.261 6.178 20.592 1.00 88.81 212 LEU A N 1
ATOM 1611 C CA . LEU A 1 212 ? -8.670 6.035 20.236 1.00 88.81 212 LEU A CA 1
ATOM 1612 C C . LEU A 1 212 ? -9.290 4.779 20.862 1.00 88.81 212 LEU A C 1
ATOM 1614 O O . LEU A 1 212 ? -10.411 4.822 21.364 1.00 88.81 212 LEU A O 1
ATOM 1618 N N . ALA A 1 213 ? -8.569 3.655 20.856 1.00 88.06 213 ALA A N 1
ATOM 1619 C CA . ALA A 1 213 ? -9.032 2.422 21.486 1.00 88.06 213 ALA A CA 1
ATOM 1620 C C . ALA A 1 213 ? -9.177 2.574 23.008 1.00 88.06 213 ALA A C 1
ATOM 1622 O O . ALA A 1 213 ? -10.167 2.107 23.570 1.00 88.06 213 ALA A O 1
ATOM 1623 N N . LYS A 1 214 ? -8.227 3.258 23.662 1.00 91.50 214 LYS A N 1
ATOM 1624 C CA . LYS A 1 214 ? -8.300 3.573 25.095 1.00 91.50 214 LYS A CA 1
ATOM 1625 C C . LYS A 1 214 ? -9.486 4.479 25.418 1.00 91.50 214 LYS A C 1
ATOM 1627 O O . LYS A 1 214 ? -10.236 4.152 26.327 1.00 91.50 214 LYS A O 1
ATOM 1632 N N . SER A 1 215 ? -9.689 5.553 24.654 1.00 91.44 215 SER A N 1
ATOM 1633 C CA . SER A 1 215 ? -10.842 6.451 24.817 1.00 91.44 215 SER A CA 1
ATOM 1634 C C . SER A 1 215 ? -12.155 5.685 24.679 1.00 91.44 215 SER A C 1
ATOM 1636 O O . SER A 1 215 ? -12.962 5.712 25.593 1.00 91.44 215 SER A O 1
ATOM 1638 N N . ARG A 1 216 ? -12.317 4.875 23.627 1.00 88.88 216 ARG A N 1
ATOM 1639 C CA . ARG A 1 216 ? -13.526 4.053 23.446 1.00 88.88 216 ARG A CA 1
ATOM 1640 C C . ARG A 1 216 ? -13.758 3.050 24.575 1.00 88.88 216 ARG A C 1
ATOM 1642 O O . ARG A 1 216 ? -14.902 2.700 24.850 1.00 88.88 216 ARG A O 1
ATOM 1649 N N . ALA A 1 217 ? -12.692 2.516 25.168 1.00 91.75 217 ALA A N 1
ATOM 1650 C CA . ALA A 1 217 ? -12.803 1.624 26.316 1.00 91.75 217 ALA A CA 1
ATOM 1651 C C . ALA A 1 217 ? -13.244 2.388 27.571 1.00 91.75 217 ALA A C 1
ATOM 1653 O O . ALA A 1 217 ? -14.103 1.890 28.294 1.00 91.75 217 ALA A O 1
ATOM 1654 N N . GLN A 1 218 ? -12.706 3.592 27.784 1.00 92.50 218 GLN A N 1
ATOM 1655 C CA . GLN A 1 218 ? -13.110 4.470 28.877 1.00 92.50 218 GLN A CA 1
ATOM 1656 C C . GLN A 1 218 ? -14.569 4.904 28.726 1.00 92.50 218 GLN A C 1
ATOM 1658 O O . GLN A 1 218 ? -15.340 4.706 29.652 1.00 92.50 218 GLN A O 1
ATOM 1663 N N . ASP A 1 219 ? -14.974 5.367 27.542 1.00 89.50 219 ASP A N 1
ATOM 1664 C CA . ASP A 1 219 ? -16.351 5.800 27.277 1.00 89.50 219 ASP A CA 1
ATOM 1665 C C . ASP A 1 219 ? -17.357 4.677 27.567 1.00 89.50 219 ASP A C 1
ATOM 1667 O O . ASP A 1 219 ? -18.438 4.914 28.095 1.00 89.50 219 ASP A O 1
ATOM 1671 N N . ARG A 1 220 ? -17.000 3.424 27.249 1.00 91.56 220 ARG A N 1
ATOM 1672 C CA . ARG A 1 220 ? -17.828 2.256 27.586 1.00 91.56 220 ARG A CA 1
ATOM 1673 C C . ARG A 1 220 ? -17.910 2.024 29.089 1.00 91.56 220 ARG A C 1
ATOM 1675 O O . ARG A 1 220 ? -19.005 1.810 29.590 1.00 91.56 220 ARG A O 1
ATOM 1682 N N . ALA A 1 221 ? -16.780 2.079 29.790 1.00 91.25 221 ALA A N 1
ATOM 1683 C CA . ALA A 1 221 ? -16.759 1.928 31.242 1.00 91.25 221 ALA A CA 1
ATOM 1684 C C . ALA A 1 221 ? -17.566 3.038 31.939 1.00 91.25 221 ALA A C 1
ATOM 1686 O O . ALA A 1 221 ? -18.290 2.764 32.894 1.00 91.25 221 ALA A O 1
ATOM 1687 N N . ASP A 1 222 ? -17.490 4.267 31.428 1.00 91.94 222 ASP A N 1
ATOM 1688 C CA . ASP A 1 222 ? -18.249 5.406 31.936 1.00 91.94 222 ASP A CA 1
ATOM 1689 C C . ASP A 1 222 ? -19.752 5.220 31.692 1.00 91.94 222 ASP A C 1
ATOM 1691 O O . ASP A 1 222 ? -20.549 5.457 32.596 1.00 91.94 222 ASP A O 1
ATOM 1695 N N . LEU A 1 223 ? -20.155 4.741 30.509 1.00 91.19 223 LEU A N 1
ATOM 1696 C CA . LEU A 1 223 ? -21.555 4.414 30.218 1.00 91.19 223 LEU A CA 1
ATOM 1697 C C . LEU A 1 223 ? -22.089 3.305 31.134 1.00 91.19 223 LEU A C 1
ATOM 1699 O O . LEU A 1 223 ? -23.181 3.452 31.684 1.00 91.19 223 LEU A O 1
ATOM 1703 N N . ASP A 1 224 ? -21.313 2.242 31.352 1.00 93.56 224 ASP A N 1
ATOM 1704 C CA . ASP A 1 224 ? -21.685 1.146 32.254 1.00 93.56 224 ASP A CA 1
ATOM 1705 C C . ASP A 1 224 ? -21.858 1.648 33.704 1.00 93.56 224 ASP A C 1
ATOM 1707 O O . ASP A 1 224 ? -22.809 1.279 34.401 1.00 93.56 224 ASP A O 1
ATOM 1711 N N . GLU A 1 225 ? -20.970 2.536 34.160 1.00 91.38 225 GLU A N 1
ATOM 1712 C CA . GLU A 1 225 ? -21.032 3.151 35.489 1.00 91.38 225 GLU A CA 1
ATOM 1713 C C . GLU A 1 225 ? -22.207 4.136 35.621 1.00 91.38 225 GLU A C 1
ATOM 1715 O O . GLU A 1 225 ? -22.881 4.157 36.656 1.00 91.38 225 GLU A O 1
ATOM 1720 N N . ILE A 1 226 ? -22.501 4.921 34.580 1.00 90.44 226 ILE A N 1
ATOM 1721 C CA . ILE A 1 226 ? -23.677 5.801 34.525 1.00 90.44 226 ILE A CA 1
ATOM 1722 C C . ILE A 1 226 ? -24.956 4.970 34.630 1.00 90.44 226 ILE A C 1
ATOM 1724 O O . ILE A 1 226 ? -25.829 5.301 35.435 1.00 90.44 226 ILE A O 1
ATOM 1728 N N . GLU A 1 227 ? -25.066 3.874 33.876 1.00 93.06 227 GLU A N 1
ATOM 1729 C CA . GLU A 1 227 ? -26.215 2.972 33.967 1.00 93.06 227 GLU A CA 1
ATOM 1730 C C . GLU A 1 227 ? -26.357 2.363 35.364 1.00 93.06 227 GLU A C 1
ATOM 1732 O O . GLU A 1 227 ? -27.470 2.290 35.897 1.00 93.06 227 GLU A O 1
ATOM 1737 N N . ARG A 1 228 ? -25.244 1.943 35.981 1.00 94.44 228 ARG A N 1
ATOM 1738 C CA . ARG A 1 228 ? -25.242 1.410 37.348 1.00 94.44 228 ARG A CA 1
ATOM 1739 C C . ARG A 1 228 ? -25.770 2.447 38.338 1.00 94.44 228 ARG A C 1
ATOM 1741 O O . ARG A 1 228 ? -26.708 2.148 39.078 1.00 94.44 228 ARG A O 1
ATOM 1748 N N . ARG A 1 229 ? -25.221 3.666 38.316 1.00 91.62 229 ARG A N 1
ATOM 1749 C CA . ARG A 1 229 ? -25.643 4.761 39.205 1.00 91.62 229 ARG A CA 1
ATOM 1750 C C . ARG A 1 229 ? -27.097 5.153 38.982 1.00 91.62 229 ARG A C 1
ATOM 1752 O O . ARG A 1 229 ? -27.829 5.304 39.950 1.00 91.62 229 ARG A O 1
ATOM 1759 N N . ALA A 1 230 ? -27.543 5.238 37.729 1.00 90.38 230 ALA A N 1
ATOM 1760 C CA . ALA A 1 230 ? -28.935 5.542 37.412 1.00 90.38 230 ALA A CA 1
ATOM 1761 C C . ALA A 1 230 ? -29.900 4.509 38.022 1.00 90.38 230 ALA A C 1
ATOM 1763 O O . ALA A 1 230 ? -30.926 4.876 38.596 1.00 90.38 230 ALA A O 1
ATOM 1764 N N . ARG A 1 231 ? -29.560 3.212 37.964 1.00 93.00 231 ARG A N 1
ATOM 1765 C CA . ARG A 1 231 ? -30.359 2.149 38.604 1.00 93.00 231 ARG A CA 1
ATOM 1766 C C . ARG A 1 231 ? -30.362 2.260 40.130 1.00 93.00 231 ARG A C 1
ATOM 1768 O O . ARG A 1 231 ? -31.391 1.987 40.748 1.00 93.00 231 ARG A O 1
ATOM 1775 N N . GLU A 1 232 ? -29.241 2.648 40.733 1.00 94.12 232 GLU A N 1
ATOM 1776 C CA . GLU A 1 232 ? -29.140 2.876 42.180 1.00 94.12 232 GLU A CA 1
ATOM 1777 C C . GLU A 1 232 ? -30.013 4.049 42.628 1.00 94.12 232 GLU A C 1
ATOM 1779 O O . GLU A 1 232 ? -30.816 3.877 43.544 1.00 94.12 232 GLU A O 1
ATOM 1784 N N . THR A 1 233 ? -29.969 5.178 41.920 1.00 92.62 233 THR A N 1
ATOM 1785 C CA . THR A 1 233 ? -30.820 6.342 42.209 1.00 92.62 233 THR A CA 1
ATOM 1786 C C . THR A 1 233 ? -32.307 5.996 42.116 1.00 92.62 233 THR A C 1
ATOM 1788 O O . THR A 1 233 ? -33.057 6.279 43.047 1.00 92.62 233 THR A O 1
ATOM 1791 N N . ILE A 1 234 ? -32.737 5.286 41.063 1.00 93.19 234 ILE A N 1
ATOM 1792 C CA . ILE A 1 234 ? -34.136 4.832 40.934 1.00 93.19 234 ILE A CA 1
ATOM 1793 C C . ILE A 1 234 ? -34.543 3.961 42.131 1.00 93.19 234 ILE A C 1
ATOM 1795 O O . ILE A 1 234 ? -35.661 4.062 42.643 1.00 93.19 234 ILE A O 1
ATOM 1799 N N . ARG A 1 235 ? -33.650 3.083 42.598 1.00 91.75 235 ARG A N 1
ATOM 1800 C CA . ARG A 1 235 ? -33.916 2.232 43.761 1.00 91.75 235 ARG A CA 1
ATOM 1801 C C . ARG A 1 235 ? -34.037 3.054 45.046 1.00 91.75 235 ARG A C 1
ATOM 1803 O O . ARG A 1 235 ? -34.926 2.772 45.849 1.00 91.75 235 ARG A O 1
ATOM 1810 N N . GLU A 1 236 ? -33.171 4.040 45.250 1.00 93.44 236 GLU A N 1
ATOM 1811 C CA . GLU A 1 236 ? -33.220 4.939 46.408 1.00 93.44 236 GLU A CA 1
ATOM 1812 C C . GLU A 1 236 ? -34.507 5.768 46.428 1.00 93.44 236 GLU A C 1
ATOM 1814 O O . GLU A 1 236 ? -35.178 5.816 47.459 1.00 93.44 236 GLU A O 1
ATOM 1819 N N . GLU A 1 237 ? -34.922 6.316 45.284 1.00 92.81 237 GLU A N 1
ATOM 1820 C CA . GLU A 1 237 ? -36.195 7.031 45.135 1.00 92.81 237 GLU A CA 1
ATOM 1821 C C . GLU A 1 237 ? -37.394 6.137 45.484 1.00 92.81 237 GLU A C 1
ATOM 1823 O O . GLU A 1 237 ? -38.292 6.542 46.227 1.00 92.81 237 GLU A O 1
ATOM 1828 N N . GLN A 1 238 ? -37.393 4.882 45.021 1.00 91.25 238 GLN A N 1
ATOM 1829 C CA . GLN A 1 238 ? -38.433 3.911 45.373 1.00 91.25 238 GLN A CA 1
ATOM 1830 C C . GLN A 1 238 ? -38.454 3.591 46.873 1.00 91.25 238 GLN A C 1
ATOM 1832 O O . GLN A 1 238 ? -39.531 3.423 47.454 1.00 91.25 238 GLN A O 1
ATOM 1837 N N . ILE A 1 239 ? -37.285 3.483 47.512 1.00 92.44 239 ILE A N 1
ATOM 1838 C CA . ILE A 1 239 ? -37.181 3.254 48.958 1.00 92.44 239 ILE A CA 1
ATOM 1839 C C . ILE A 1 239 ? -37.700 4.478 49.718 1.00 92.44 239 ILE A C 1
ATOM 1841 O O . ILE A 1 239 ? -38.535 4.309 50.607 1.00 92.44 239 ILE A O 1
ATOM 1845 N N . ALA A 1 240 ? -37.283 5.688 49.342 1.00 92.31 240 ALA A N 1
ATOM 1846 C CA . ALA A 1 240 ? -37.732 6.935 49.955 1.00 92.31 240 ALA A CA 1
ATOM 1847 C C . ALA A 1 240 ? -39.257 7.095 49.856 1.00 92.31 240 ALA A C 1
ATOM 1849 O O . ALA A 1 240 ? -39.922 7.303 50.871 1.00 92.31 240 ALA A O 1
ATOM 1850 N N . ALA A 1 241 ? -39.839 6.857 48.675 1.00 91.69 241 ALA A N 1
ATOM 1851 C CA . ALA A 1 241 ? -41.287 6.904 48.475 1.00 91.69 241 ALA A CA 1
ATOM 1852 C C . ALA A 1 241 ? -42.044 5.905 49.376 1.00 91.69 241 ALA A C 1
ATOM 1854 O O . ALA A 1 241 ? -43.098 6.225 49.935 1.00 91.69 241 ALA A O 1
ATOM 1855 N N . ARG A 1 242 ? -41.501 4.693 49.565 1.00 90.88 242 ARG A N 1
ATOM 1856 C CA . ARG A 1 242 ? -42.077 3.683 50.474 1.00 90.88 242 ARG A CA 1
ATOM 1857 C C . ARG A 1 242 ? -41.940 4.080 51.944 1.00 90.88 242 ARG A C 1
ATOM 1859 O O . ARG A 1 242 ? -42.871 3.841 52.718 1.00 90.88 242 ARG A O 1
ATOM 1866 N N . VAL A 1 243 ? -40.808 4.667 52.336 1.00 91.44 243 VAL A N 1
ATOM 1867 C CA . VAL A 1 243 ? -40.580 5.182 53.695 1.00 91.44 243 VAL A CA 1
ATOM 1868 C C . VAL A 1 243 ? -41.567 6.303 54.006 1.00 91.44 243 VAL A C 1
ATOM 1870 O O . VAL A 1 243 ? -42.234 6.233 55.038 1.00 91.44 243 VAL A O 1
ATOM 1873 N N . ASP A 1 244 ? -41.754 7.259 53.097 1.00 90.12 244 ASP A N 1
ATOM 1874 C CA . ASP A 1 244 ? -42.708 8.360 53.260 1.00 90.12 244 ASP A CA 1
ATOM 1875 C C . ASP A 1 244 ? -44.152 7.866 53.382 1.00 90.12 244 ASP A C 1
ATOM 1877 O O . ASP A 1 244 ? -44.897 8.309 54.262 1.00 90.12 244 ASP A O 1
ATOM 1881 N N . ALA A 1 245 ? -44.555 6.903 52.547 1.00 89.56 245 ALA A N 1
ATOM 1882 C CA . ALA A 1 245 ? -45.874 6.282 52.639 1.00 89.56 245 ALA A CA 1
ATOM 1883 C C . ALA A 1 245 ? -46.084 5.592 54.001 1.00 89.56 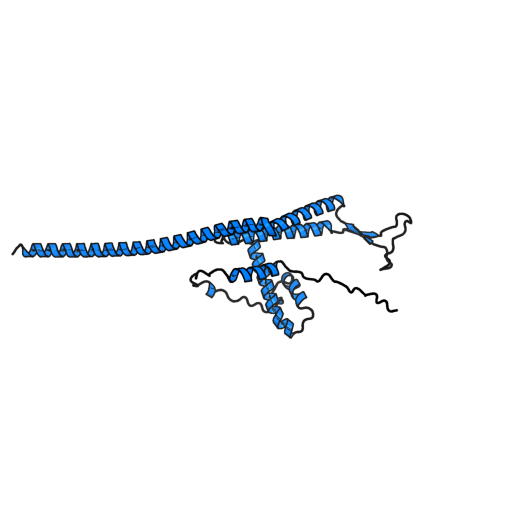245 ALA A C 1
ATOM 1885 O O . ALA A 1 245 ? -47.126 5.766 54.642 1.00 89.56 245 ALA A O 1
ATOM 1886 N N . LYS A 1 246 ? -45.074 4.858 54.487 1.00 88.56 246 LYS A N 1
ATOM 1887 C CA . LYS A 1 246 ? -45.120 4.193 55.796 1.00 88.56 246 LYS A CA 1
ATOM 1888 C C . LYS A 1 246 ? -45.127 5.196 56.952 1.00 88.56 246 LYS A C 1
ATOM 1890 O O . LYS A 1 246 ? -45.882 5.004 57.905 1.00 88.56 246 LYS A O 1
ATOM 1895 N N . ALA A 1 247 ? -44.352 6.276 56.862 1.00 86.38 247 ALA A N 1
ATOM 1896 C CA . ALA A 1 247 ? -44.320 7.348 57.854 1.00 86.38 247 ALA A CA 1
ATOM 1897 C C . ALA A 1 247 ? -45.679 8.061 57.961 1.00 86.38 247 ALA A C 1
ATOM 1899 O O . ALA A 1 247 ? -46.174 8.262 59.071 1.00 86.38 247 ALA A O 1
ATOM 1900 N N . LYS A 1 248 ? -46.329 8.369 56.829 1.00 86.62 248 LYS A N 1
ATOM 1901 C CA . LYS A 1 248 ? -47.697 8.922 56.801 1.00 86.62 248 LYS A CA 1
ATOM 1902 C C . LYS A 1 248 ? -48.700 7.990 57.483 1.00 86.62 248 LYS A C 1
ATOM 1904 O O . LYS A 1 248 ? -49.474 8.438 58.324 1.00 86.62 248 LYS A O 1
ATOM 1909 N N . HIS A 1 249 ? -48.648 6.695 57.176 1.00 83.31 249 HIS A N 1
ATOM 1910 C CA . HIS A 1 249 ? -49.541 5.703 57.776 1.00 83.31 249 HIS A CA 1
ATOM 1911 C C . HIS A 1 249 ? -49.321 5.536 59.293 1.00 83.31 249 HIS A C 1
ATOM 1913 O O . HIS A 1 249 ? -50.286 5.418 60.046 1.00 83.31 249 HIS A O 1
ATOM 1919 N N . LEU A 1 250 ? -48.069 5.566 59.767 1.00 80.62 250 LEU A N 1
ATOM 1920 C CA . LEU A 1 250 ? -47.763 5.515 61.203 1.00 80.62 250 LEU A CA 1
ATOM 1921 C C . LEU A 1 250 ? -48.246 6.767 61.950 1.00 80.62 250 LEU A C 1
ATOM 1923 O O . LEU A 1 250 ? -48.846 6.628 63.012 1.00 80.62 250 LEU A O 1
ATOM 1927 N N . ARG A 1 251 ? -48.060 7.967 61.382 1.00 77.88 251 ARG A N 1
ATOM 1928 C CA . ARG A 1 251 ? -48.589 9.222 61.955 1.00 77.88 251 ARG A CA 1
ATOM 1929 C C . ARG A 1 251 ? -50.119 9.225 62.020 1.00 77.88 251 ARG A C 1
ATOM 1931 O O . ARG A 1 251 ? -50.693 9.632 63.023 1.00 77.88 251 ARG A O 1
ATOM 1938 N N . ALA A 1 252 ? -50.788 8.728 60.978 1.00 72.50 252 ALA A N 1
ATOM 1939 C CA . ALA A 1 252 ? -52.245 8.596 60.975 1.00 72.50 252 ALA A CA 1
ATOM 1940 C C . ALA A 1 252 ? -52.743 7.639 62.075 1.00 72.50 252 ALA A C 1
ATOM 1942 O O . ALA A 1 252 ? -53.742 7.926 62.730 1.00 72.50 252 ALA A O 1
ATOM 1943 N N . LYS A 1 253 ? -52.019 6.537 62.328 1.00 68.75 253 LYS A N 1
ATOM 1944 C CA . LYS A 1 253 ? -52.326 5.605 63.424 1.00 68.75 253 LYS A CA 1
ATOM 1945 C C . LYS A 1 253 ? -52.079 6.195 64.815 1.00 68.75 253 LYS A C 1
ATOM 1947 O O . LYS A 1 253 ? -52.911 5.975 65.686 1.00 68.75 253 LYS A O 1
ATOM 1952 N N . SER A 1 254 ? -50.993 6.946 65.033 1.00 62.97 254 SER A N 1
ATOM 1953 C CA . SER A 1 254 ? -50.731 7.560 66.349 1.00 62.97 254 SER A CA 1
ATOM 1954 C C . SER A 1 254 ? -51.748 8.646 66.708 1.00 62.97 254 SER A C 1
ATOM 1956 O O . SER A 1 254 ? -52.084 8.810 67.876 1.00 62.97 254 SER A O 1
ATOM 1958 N N . ASN A 1 255 ? -52.272 9.365 65.712 1.00 59.16 255 ASN A N 1
ATOM 1959 C CA . ASN A 1 255 ? -53.307 10.376 65.932 1.00 59.16 255 ASN A CA 1
ATOM 1960 C C . ASN A 1 255 ? -54.670 9.757 66.283 1.00 59.16 255 ASN A C 1
ATOM 1962 O O . ASN A 1 255 ? -55.441 10.374 67.008 1.00 59.16 255 ASN A O 1
ATOM 1966 N N . TYR A 1 256 ? -54.947 8.531 65.826 1.00 54.41 256 TYR A N 1
ATOM 1967 C CA . TYR A 1 256 ? -56.162 7.788 66.181 1.00 54.41 256 TYR A CA 1
ATOM 1968 C C . TYR A 1 256 ? -56.111 7.162 67.585 1.00 54.41 256 TYR A C 1
ATOM 1970 O O . TYR A 1 256 ? -57.155 6.910 68.173 1.00 54.41 256 TYR A O 1
ATOM 1978 N N . SER A 1 257 ? -54.921 6.917 68.147 1.00 53.41 257 SER A N 1
ATOM 1979 C CA . SER A 1 257 ? -54.771 6.382 69.512 1.00 53.41 257 SER A CA 1
ATOM 1980 C C . SER A 1 257 ? -54.758 7.450 70.611 1.00 53.41 257 SER A C 1
ATOM 1982 O O . SER A 1 257 ? -54.752 7.095 71.781 1.00 53.41 257 SER A O 1
ATOM 1984 N N . GLY A 1 258 ? -54.706 8.739 70.257 1.00 49.78 258 GLY A N 1
ATOM 1985 C CA . GLY A 1 258 ? -54.755 9.860 71.206 1.00 49.78 258 GLY A CA 1
ATOM 1986 C C . GLY A 1 258 ? -56.131 10.524 71.339 1.00 49.78 258 GLY A C 1
ATOM 1987 O O . GLY A 1 258 ? -56.249 11.502 72.069 1.00 49.78 258 GLY A O 1
ATOM 1988 N N . SER A 1 259 ? -57.149 10.042 70.614 1.00 45.81 259 SER A N 1
ATOM 1989 C CA . SER A 1 259 ? -58.512 10.600 70.607 1.00 45.81 259 SER A CA 1
ATOM 1990 C C . SER A 1 259 ? -59.576 9.650 71.180 1.00 45.81 259 SER A C 1
ATOM 1992 O O . SER A 1 259 ? -60.753 9.786 70.845 1.00 45.81 259 SER A O 1
ATOM 1994 N N . LEU A 1 260 ? -59.164 8.672 71.987 1.00 42.97 260 LEU A N 1
ATOM 1995 C CA . LEU A 1 260 ? -60.023 7.785 72.779 1.00 42.97 260 LEU A CA 1
ATOM 1996 C C . LEU A 1 260 ? -59.695 7.993 74.256 1.00 42.97 260 LEU A C 1
ATOM 1998 O O . LEU A 1 260 ? -60.653 7.988 75.057 1.00 42.97 260 LEU A O 1
#

Secondary structure (DSSP, 8-state):
-------------------HHHHHHHHHHHHTSSS--------SSGGG--------GGGS-HHHHHHHHGGGTT--HHHHHHHHHHHHHHHHHHHHHHHHHHH---TTS-HHHHHHHHHHHHHHHHHHHHHHHHHHHH-EEEEEE-B-TTT-SB-B-TTTSSBPEEEEESS-HHHHHHHHHHHHHHHHHHHHHTTHHHHHHHHHHHHHHHHHHHHHHHHHHHHHHHHHHHHHHHHHHHHHHHHHHHHHHHHHHHHHSS--

pLDDT: mean 76.3, std 20.24, range [26.0, 95.31]

Sequence (260 aa):
MSLRARTKAAHGFGDSRFTLADVYRQNAAKVSNDVPRLAVPRNHAEKFRRPVTIKTLDALSPEMAAPYREQLVGLSPEARAELEPKLALQALQAASTEARIMIGVGSQASPLDKARVSIANQERQFERRVDQLAAEINEQTGTRAVYDRVTGLAVIDPATGLPKMEPIYALSKGIRDAKAAEMMGIVRQLSVLRGPGGDKELDAALKESVQLAKSRAQDRADLDEIERRARETIREEQIAARVDAKAKHLRAKSNYSGSL